Protein AF-0000000085114382 (afdb_homodimer)

Structure (mmCIF, N/CA/C/O backbone):
data_AF-0000000085114382-model_v1
#
loop_
_entity.id
_entity.type
_entity.pdbx_description
1 polymer 'Putative transcriptional regulator, MarR family'
#
loop_
_atom_site.group_PDB
_atom_site.id
_atom_site.type_symbol
_atom_site.label_atom_id
_atom_site.label_alt_id
_atom_site.label_comp_id
_atom_site.label_asym_id
_atom_site.label_entity_id
_atom_site.label_seq_id
_atom_site.pdbx_PDB_ins_code
_atom_site.Cartn_x
_atom_site.Cartn_y
_atom_site.Cartn_z
_atom_site.occupancy
_atom_site.B_iso_or_equiv
_atom_site.auth_seq_id
_atom_site.auth_comp_id
_atom_site.auth_asym_id
_atom_site.auth_atom_id
_atom_site.pdbx_PDB_model_num
ATOM 1 N N . MET A 1 1 ? -15 -6.445 -14.258 1 39.03 1 MET A N 1
ATOM 2 C CA . MET A 1 1 ? -14.398 -6.922 -13.016 1 39.03 1 MET A CA 1
ATOM 3 C C . MET A 1 1 ? -13.93 -8.367 -13.156 1 39.03 1 MET A C 1
ATOM 5 O O . MET A 1 1 ? -14.719 -9.25 -13.508 1 39.03 1 MET A O 1
ATOM 9 N N . LEU A 1 2 ? -12.758 -8.586 -13.695 1 50.84 2 LEU A N 1
ATOM 10 C CA . LEU A 1 2 ? -12.305 -9.953 -13.938 1 50.84 2 LEU A CA 1
ATOM 11 C C . LEU A 1 2 ? -12.688 -10.859 -12.773 1 50.84 2 LEU A C 1
ATOM 13 O O . LEU A 1 2 ? -12.82 -10.398 -11.633 1 50.84 2 LEU A O 1
ATOM 17 N N . ASP A 1 3 ? -13.281 -11.867 -13.078 1 66.81 3 ASP A N 1
ATOM 18 C CA . ASP A 1 3 ? -13.805 -12.922 -12.211 1 66.81 3 ASP A CA 1
ATOM 19 C C . ASP A 1 3 ? -12.742 -13.406 -11.234 1 66.81 3 ASP A C 1
ATOM 21 O O . ASP A 1 3 ? -12.383 -14.586 -11.234 1 66.81 3 ASP A O 1
ATOM 25 N N . TYR A 1 4 ? -12.172 -12.438 -10.664 1 76.88 4 TYR A N 1
ATOM 26 C CA . TYR A 1 4 ? -11.188 -12.828 -9.672 1 76.88 4 TYR A CA 1
ATOM 27 C C . TYR A 1 4 ? -11.852 -13.258 -8.375 1 76.88 4 TYR A C 1
ATOM 29 O O . TYR A 1 4 ? -12.977 -12.844 -8.078 1 76.88 4 TYR A O 1
ATOM 37 N N . SER A 1 5 ? -11.18 -14.242 -7.684 1 88.5 5 SER A N 1
ATOM 38 C CA . SER A 1 5 ? -11.625 -14.57 -6.332 1 88.5 5 SER A CA 1
ATOM 39 C C . SER A 1 5 ? -11.672 -13.328 -5.449 1 88.5 5 SER A C 1
ATOM 41 O O . SER A 1 5 ? -11.109 -12.289 -5.797 1 88.5 5 SER A O 1
ATOM 43 N N . LEU A 1 6 ? -12.406 -13.383 -4.414 1 87 6 LEU A N 1
ATOM 44 C CA . LEU A 1 6 ? -12.594 -12.242 -3.525 1 87 6 LEU A CA 1
ATOM 45 C C . LEU A 1 6 ? -11.25 -11.734 -3.004 1 87 6 LEU A C 1
ATOM 47 O O . LEU A 1 6 ? -11.039 -10.523 -2.893 1 87 6 LEU A O 1
ATOM 51 N N . ASN A 1 7 ? -10.422 -12.641 -2.662 1 88.88 7 ASN A N 1
ATOM 52 C CA . ASN A 1 7 ? -9.117 -12.219 -2.178 1 88.88 7 ASN A CA 1
ATOM 53 C C . ASN A 1 7 ? -8.336 -11.477 -3.258 1 88.88 7 ASN A C 1
ATOM 55 O O . ASN A 1 7 ? -7.645 -10.492 -2.969 1 88.88 7 ASN A O 1
ATOM 59 N N . MET A 1 8 ? -8.453 -11.945 -4.422 1 90.5 8 MET A N 1
ATOM 60 C CA . MET A 1 8 ? -7.754 -11.273 -5.516 1 90.5 8 MET A CA 1
ATOM 61 C C . MET A 1 8 ? -8.367 -9.906 -5.785 1 90.5 8 MET A C 1
ATOM 63 O O . MET A 1 8 ? -7.656 -8.969 -6.16 1 90.5 8 MET A O 1
ATOM 67 N N . SER A 1 9 ? -9.672 -9.797 -5.625 1 90.81 9 SER A N 1
ATOM 68 C CA . SER A 1 9 ? -10.336 -8.508 -5.797 1 90.81 9 SER A CA 1
ATOM 69 C C . SER A 1 9 ? -9.859 -7.496 -4.754 1 90.81 9 SER A C 1
ATOM 71 O O . SER A 1 9 ? -9.656 -6.324 -5.07 1 90.81 9 SER A O 1
ATOM 73 N N . ILE A 1 10 ? -9.672 -7.918 -3.561 1 90.44 10 ILE A N 1
ATOM 74 C CA . ILE A 1 10 ? -9.172 -7.047 -2.5 1 90.44 10 ILE A CA 1
ATOM 75 C C . ILE A 1 10 ? -7.75 -6.594 -2.828 1 90.44 10 ILE A C 1
ATOM 77 O O . ILE A 1 10 ? -7.402 -5.43 -2.621 1 90.44 10 ILE A O 1
ATOM 81 N N . ASP A 1 11 ? -6.945 -7.531 -3.357 1 92.12 11 ASP A N 1
ATOM 82 C CA . ASP A 1 11 ? -5.57 -7.207 -3.719 1 92.12 11 ASP A CA 1
ATOM 83 C C . ASP A 1 11 ? -5.523 -6.145 -4.816 1 92.12 11 ASP A C 1
ATOM 85 O O . ASP A 1 11 ? -4.727 -5.207 -4.746 1 92.12 11 ASP A O 1
ATOM 89 N N . LEU A 1 12 ? -6.418 -6.293 -5.754 1 91.12 12 LEU A N 1
ATOM 90 C CA . LEU A 1 12 ? -6.449 -5.348 -6.863 1 91.12 12 LEU A CA 1
ATOM 91 C C . LEU A 1 12 ? -6.793 -3.945 -6.375 1 91.12 12 LEU A C 1
ATOM 93 O O . LEU A 1 12 ? -6.211 -2.963 -6.84 1 91.12 12 LEU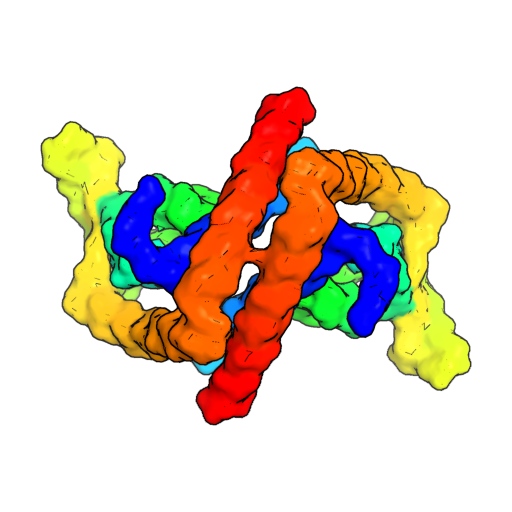 A O 1
ATOM 97 N N . THR A 1 13 ? -7.758 -3.818 -5.461 1 91.75 13 THR A N 1
ATOM 98 C CA . THR A 1 13 ? -8.125 -2.514 -4.926 1 91.75 13 THR A CA 1
ATOM 99 C C . THR A 1 13 ? -6.969 -1.911 -4.129 1 91.75 13 THR A C 1
ATOM 101 O O . THR A 1 13 ? -6.727 -0.705 -4.195 1 91.75 13 THR A O 1
ATOM 104 N N . TRP A 1 14 ? -6.297 -2.766 -3.43 1 90.38 14 TRP A N 1
ATOM 105 C CA . TRP A 1 14 ? -5.16 -2.344 -2.615 1 90.38 14 TRP A CA 1
ATOM 106 C C . TRP A 1 14 ? -4.012 -1.858 -3.492 1 90.38 14 TRP A C 1
ATOM 108 O O . TRP A 1 14 ? -3.443 -0.792 -3.248 1 90.38 14 TRP A O 1
ATOM 118 N N . PHE A 1 15 ? -3.699 -2.615 -4.492 1 91.25 15 PHE A N 1
ATOM 119 C CA . PHE A 1 15 ? -2.613 -2.26 -5.398 1 91.25 15 PHE A CA 1
ATOM 120 C C . PHE A 1 15 ? -2.92 -0.957 -6.129 1 91.25 15 PHE A C 1
ATOM 122 O O . PHE A 1 15 ? -2.045 -0.102 -6.277 1 91.25 15 PHE A O 1
ATOM 129 N N . LYS A 1 16 ? -4.109 -0.831 -6.516 1 91.25 16 LYS A N 1
ATOM 130 C CA . LYS A 1 16 ? -4.512 0.404 -7.184 1 91.25 16 LYS A CA 1
ATOM 131 C C . LYS A 1 16 ? -4.391 1.601 -6.242 1 91.25 16 LYS A C 1
ATOM 133 O O . LYS A 1 16 ? -3.951 2.676 -6.652 1 91.25 16 LYS A O 1
ATOM 138 N N . CYS A 1 17 ? -4.848 1.468 -5.039 1 94 17 CYS A N 1
ATOM 139 C CA . CYS A 1 17 ? -4.746 2.537 -4.055 1 94 17 CYS A CA 1
ATOM 140 C C . CYS A 1 17 ? -3.295 2.973 -3.869 1 94 17 CYS A C 1
ATOM 142 O O . CYS A 1 17 ? -2.998 4.168 -3.854 1 94 17 CYS A O 1
ATOM 144 N N . ASN A 1 18 ? -2.445 1.971 -3.703 1 92.06 18 ASN A N 1
ATOM 145 C CA . ASN A 1 18 ? -1.023 2.264 -3.553 1 92.06 18 ASN A CA 1
ATOM 146 C C . ASN A 1 18 ? -0.486 3.059 -4.738 1 92.06 18 ASN A C 1
ATOM 148 O O . ASN A 1 18 ? 0.286 4 -4.562 1 92.06 18 ASN A O 1
ATOM 152 N N . MET A 1 19 ? -0.822 2.652 -5.895 1 91.25 19 MET A N 1
ATOM 153 C CA . MET A 1 19 ? -0.391 3.334 -7.109 1 91.25 19 MET A CA 1
ATOM 154 C C . MET A 1 19 ? -0.887 4.777 -7.129 1 91.25 19 MET A C 1
ATOM 156 O O . MET A 1 19 ? -0.148 5.688 -7.508 1 91.25 19 MET A O 1
ATOM 160 N N . LEU A 1 20 ? -2.111 5.023 -6.738 1 93.62 20 LEU A N 1
ATOM 161 C CA . LEU A 1 20 ? -2.699 6.359 -6.762 1 93.62 20 LEU A CA 1
ATOM 162 C C . LEU A 1 20 ? -2.002 7.277 -5.766 1 93.62 20 LEU A C 1
ATOM 164 O O . LEU A 1 20 ? -1.749 8.445 -6.066 1 93.62 20 LEU A O 1
ATOM 168 N N . TYR A 1 21 ? -1.67 6.746 -4.609 1 93.5 21 TYR A N 1
ATOM 169 C CA . TYR A 1 21 ? -0.975 7.555 -3.617 1 93.5 21 TYR A CA 1
ATOM 170 C C . TYR A 1 21 ? 0.448 7.867 -4.066 1 93.5 21 TYR A C 1
ATOM 172 O O . TYR A 1 21 ? 0.951 8.969 -3.838 1 93.5 21 TYR A O 1
ATOM 180 N N . SER A 1 22 ? 1.093 6.902 -4.648 1 92.38 22 SER A N 1
ATOM 181 C CA . SER A 1 22 ? 2.418 7.156 -5.203 1 92.38 22 SER A CA 1
ATOM 182 C C . SER A 1 22 ? 2.367 8.219 -6.293 1 92.38 22 SER A C 1
ATOM 184 O O . SER A 1 22 ? 3.25 9.078 -6.371 1 92.38 22 SER A O 1
ATOM 186 N N . ARG A 1 23 ? 1.399 8.148 -7.148 1 92 23 ARG A N 1
ATOM 187 C CA . ARG A 1 23 ? 1.218 9.148 -8.195 1 92 23 ARG A CA 1
ATOM 188 C C . ARG A 1 23 ? 0.962 10.531 -7.602 1 92 23 ARG A C 1
ATOM 190 O O . ARG A 1 23 ? 1.468 11.531 -8.109 1 92 23 ARG A O 1
ATOM 197 N N . TRP A 1 24 ? 0.136 10.539 -6.578 1 94 24 TRP A N 1
ATOM 198 C CA . TRP A 1 24 ? -0.137 11.797 -5.902 1 94 24 TRP A CA 1
ATOM 199 C C . TRP A 1 24 ? 1.147 12.414 -5.355 1 94 24 TRP A C 1
ATOM 201 O O . TRP A 1 24 ? 1.379 13.617 -5.504 1 94 24 TRP A O 1
ATOM 211 N N . ALA A 1 25 ? 1.962 11.586 -4.691 1 94.94 25 ALA A N 1
ATOM 212 C CA . ALA A 1 25 ? 3.238 12.047 -4.156 1 94.94 25 ALA A CA 1
ATOM 213 C C . ALA A 1 25 ? 4.117 12.633 -5.258 1 94.94 25 ALA A C 1
ATOM 215 O O . ALA A 1 25 ? 4.625 13.75 -5.125 1 94.94 25 ALA A O 1
ATOM 216 N N . ALA A 1 26 ? 4.227 11.969 -6.352 1 92.81 26 ALA A N 1
ATOM 217 C CA . ALA A 1 26 ? 5.055 12.391 -7.477 1 92.81 26 ALA A CA 1
ATOM 218 C C . ALA A 1 26 ? 4.547 13.711 -8.062 1 92.81 26 ALA A C 1
ATOM 220 O O . ALA A 1 26 ? 5.332 14.617 -8.336 1 92.81 26 ALA A O 1
ATOM 221 N N . LYS A 1 27 ? 3.328 13.797 -8.234 1 92.94 27 LYS A N 1
ATOM 222 C CA . LYS A 1 27 ? 2.711 15 -8.781 1 92.94 27 LYS A CA 1
ATOM 223 C C . LYS A 1 27 ? 2.977 16.219 -7.898 1 92.94 27 LYS A C 1
ATOM 225 O O . LYS A 1 27 ? 3.029 17.344 -8.383 1 92.94 27 LYS A O 1
ATOM 230 N N . ASN A 1 28 ? 3.148 15.945 -6.59 1 93.62 28 ASN A N 1
ATOM 231 C CA . ASN A 1 28 ? 3.367 17.031 -5.645 1 93.62 28 ASN A CA 1
ATOM 232 C C . ASN A 1 28 ? 4.844 17.172 -5.277 1 93.62 28 ASN A C 1
ATOM 234 O O . ASN A 1 28 ? 5.18 17.781 -4.262 1 93.62 28 ASN A O 1
ATOM 238 N N . GLY A 1 29 ? 5.734 16.516 -6.016 1 93.06 29 GLY A N 1
ATOM 239 C CA . GLY A 1 29 ? 7.168 16.734 -5.93 1 93.06 29 GLY A CA 1
ATOM 240 C C . GLY A 1 29 ? 7.809 16.047 -4.738 1 93.06 29 GLY A C 1
ATOM 241 O O . GLY A 1 29 ? 8.789 16.547 -4.188 1 93.06 29 GLY A O 1
ATOM 242 N N . MET A 1 30 ? 7.277 14.969 -4.262 1 94.44 30 MET A N 1
ATOM 243 C CA . MET A 1 30 ? 7.855 14.242 -3.137 1 94.44 30 MET A CA 1
ATOM 244 C C . MET A 1 30 ? 7.906 12.742 -3.426 1 94.44 30 MET A C 1
ATOM 246 O O . MET A 1 30 ? 7.172 12.242 -4.281 1 94.44 30 MET A O 1
ATOM 250 N N . GLY A 1 31 ? 8.797 12.094 -2.781 1 94 31 GLY A N 1
ATOM 251 C CA . GLY A 1 31 ? 8.781 10.641 -2.791 1 94 31 GLY A CA 1
ATOM 252 C C . GLY A 1 31 ? 7.711 10.047 -1.888 1 94 31 GLY A C 1
ATOM 253 O O . GLY A 1 31 ? 7.285 10.688 -0.923 1 94 31 GLY A O 1
ATOM 254 N N . TYR A 1 32 ? 7.363 8.883 -2.242 1 92.75 32 TYR A N 1
ATOM 255 C CA . TYR A 1 32 ? 6.34 8.195 -1.464 1 92.75 32 TYR A CA 1
ATOM 256 C C . TYR A 1 32 ? 6.734 8.117 0.006 1 92.75 32 TYR A C 1
ATOM 258 O O . TYR A 1 32 ? 5.93 8.438 0.887 1 92.75 32 TYR A O 1
ATOM 266 N N . PRO A 1 33 ? 8.055 7.805 0.365 1 94.56 33 PRO A N 1
ATOM 267 C CA . PRO A 1 33 ? 8.414 7.754 1.783 1 94.56 33 PRO A CA 1
ATOM 268 C C . PRO A 1 33 ? 8.273 9.102 2.479 1 94.56 33 PRO A C 1
ATOM 270 O O . PRO A 1 33 ? 7.855 9.164 3.637 1 94.56 33 PRO A O 1
ATOM 27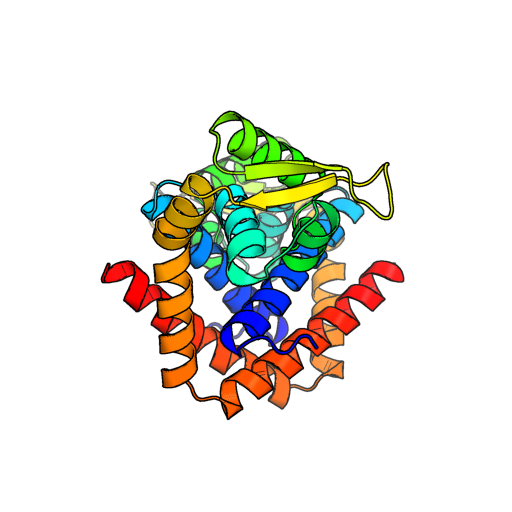3 N N . GLU A 1 34 ? 8.656 10.109 1.771 1 96.81 34 GLU A N 1
ATOM 274 C CA . GLU A 1 34 ? 8.508 11.445 2.344 1 96.81 34 GLU A CA 1
ATOM 275 C C . GLU A 1 34 ? 7.043 11.766 2.629 1 96.81 34 GLU A C 1
ATOM 277 O O . GLU A 1 34 ? 6.715 12.312 3.682 1 96.81 34 GLU A O 1
ATOM 282 N N . MET A 1 35 ? 6.176 11.445 1.693 1 96.75 35 MET A N 1
ATOM 283 C CA . MET A 1 35 ? 4.746 11.656 1.892 1 96.75 35 MET A CA 1
ATOM 284 C C . MET A 1 35 ? 4.258 10.922 3.137 1 96.75 35 MET A C 1
ATOM 286 O O . MET A 1 35 ? 3.521 11.492 3.947 1 96.75 35 MET A O 1
ATOM 290 N N . MET A 1 36 ? 4.652 9.719 3.279 1 96 36 MET A N 1
ATOM 291 C CA . MET A 1 36 ? 4.207 8.898 4.402 1 96 36 MET A CA 1
ATOM 292 C C . MET A 1 36 ? 4.66 9.5 5.73 1 96 36 MET A C 1
ATOM 294 O O . MET A 1 36 ? 3.879 9.57 6.68 1 96 36 MET A O 1
ATOM 298 N N . VAL A 1 37 ? 5.895 9.922 5.789 1 97.19 37 VAL A N 1
ATOM 299 C CA . VAL A 1 37 ? 6.438 10.492 7.016 1 97.19 37 VAL A CA 1
ATOM 300 C C . VAL A 1 37 ? 5.715 11.797 7.34 1 97.19 37 VAL A C 1
ATOM 302 O O . VAL A 1 37 ? 5.324 12.031 8.484 1 97.19 37 VAL A O 1
ATOM 305 N N . LEU A 1 38 ? 5.531 12.609 6.32 1 97.75 38 LEU A N 1
ATOM 306 C CA . LEU A 1 38 ? 4.824 13.867 6.531 1 97.75 38 LEU A CA 1
ATOM 307 C C . LEU A 1 38 ? 3.385 13.617 6.965 1 97.75 38 LEU A C 1
ATOM 309 O O . LEU A 1 38 ? 2.842 14.352 7.793 1 97.75 38 LEU A O 1
ATOM 313 N N . TYR A 1 39 ? 2.801 12.633 6.379 1 96.94 39 TYR A N 1
ATOM 314 C CA . TYR A 1 39 ? 1.455 12.242 6.785 1 96.94 39 TYR A CA 1
ATOM 315 C C . TYR A 1 39 ? 1.422 11.859 8.258 1 96.94 39 TYR A C 1
ATOM 317 O O . TYR A 1 39 ? 0.521 12.273 8.992 1 96.94 39 TYR A O 1
ATOM 325 N N . GLY A 1 40 ? 2.33 11.047 8.648 1 96.81 40 GLY A N 1
ATOM 326 C CA . GLY A 1 40 ? 2.436 10.633 10.047 1 96.81 4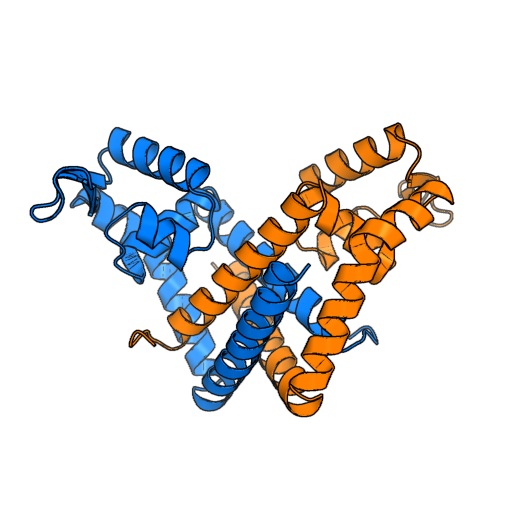0 GLY A CA 1
ATOM 327 C C . GLY A 1 40 ? 2.592 11.805 11 1 96.81 40 GLY A C 1
ATOM 328 O O . GLY A 1 40 ? 1.932 11.859 12.039 1 96.81 40 GLY A O 1
ATOM 329 N N . LEU A 1 41 ? 3.412 12.742 10.641 1 97.38 41 LEU A N 1
ATOM 330 C CA . LEU A 1 41 ? 3.713 13.875 11.508 1 97.38 41 LEU A CA 1
ATOM 331 C C . LEU A 1 41 ? 2.564 14.875 11.508 1 97.38 41 LEU A C 1
ATOM 333 O O . LEU A 1 41 ? 2.168 15.375 12.57 1 97.38 41 LEU A O 1
ATOM 337 N N . TYR A 1 42 ? 2.004 15.094 10.367 1 96.75 42 TYR A N 1
ATOM 338 C CA . TYR A 1 42 ? 1.039 16.172 10.18 1 96.75 42 TYR A CA 1
ATOM 339 C C . TYR A 1 42 ? -0.375 15.695 10.492 1 96.75 42 TYR A C 1
ATOM 341 O O . TYR A 1 42 ? -1.138 16.391 11.164 1 96.75 42 TYR A O 1
ATOM 349 N N . ALA A 1 43 ? -0.702 14.57 10.023 1 95 43 ALA A N 1
ATOM 350 C CA . ALA A 1 43 ? -2.074 14.086 10.141 1 95 43 AL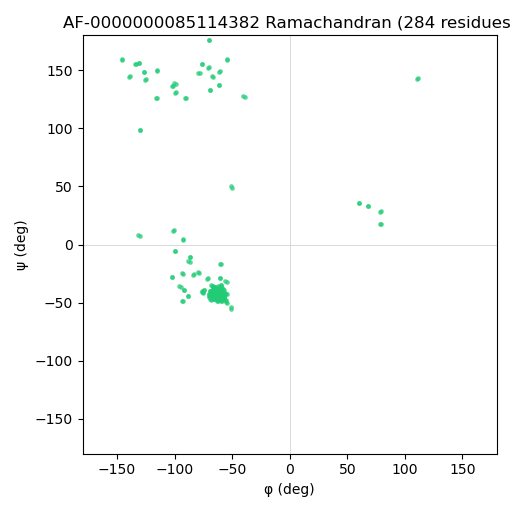A A CA 1
ATOM 351 C C . ALA A 1 43 ? -2.246 13.227 11.391 1 95 43 ALA A C 1
ATOM 353 O O . ALA A 1 43 ? -3.121 13.492 12.219 1 95 43 ALA A O 1
ATOM 354 N N . PHE A 1 44 ? -1.353 12.289 11.594 1 95.06 44 PHE A N 1
ATOM 355 C CA . PHE A 1 44 ? -1.474 11.367 12.719 1 95.06 44 PHE A CA 1
ATOM 356 C C . PHE A 1 44 ? -0.834 11.945 13.969 1 95.06 44 PHE A C 1
ATOM 358 O O . PHE A 1 44 ? -0.967 11.383 15.062 1 95.06 44 PHE A O 1
ATOM 365 N N . LYS A 1 45 ? -0.107 13.016 13.844 1 95.38 45 LYS A N 1
ATOM 366 C CA . LYS A 1 45 ? 0.541 13.719 14.945 1 95.38 45 LYS A CA 1
ATOM 367 C C . LYS A 1 45 ? 1.528 12.805 15.672 1 95.38 45 LYS A C 1
ATOM 369 O O . LYS A 1 45 ? 1.618 12.836 16.906 1 95.38 45 LYS A O 1
ATOM 374 N N . CYS A 1 46 ? 2.158 11.969 14.867 1 95.62 46 CYS A N 1
ATOM 375 C CA . CYS A 1 46 ? 3.248 11.164 15.414 1 95.62 46 CYS A CA 1
ATOM 376 C C . CYS A 1 46 ? 4.371 12.055 15.938 1 95.62 46 CYS A C 1
ATOM 378 O O . CYS A 1 46 ? 4.617 13.133 15.398 1 95.62 46 CYS A O 1
ATOM 380 N N . SER A 1 47 ? 5.07 11.531 17.016 1 95.19 47 SER A N 1
ATOM 381 C CA . SER A 1 47 ? 6.105 12.359 17.625 1 95.19 47 SER A CA 1
ATOM 382 C C . SER A 1 47 ? 7.41 11.586 17.781 1 95.19 47 SER A C 1
ATOM 384 O O . SER A 1 47 ? 8.32 12.031 18.484 1 95.19 47 SER A O 1
ATOM 386 N N . SER A 1 48 ? 7.496 10.383 17.234 1 95.12 48 SER A N 1
ATOM 387 C CA . SER A 1 48 ? 8.727 9.594 17.266 1 95.12 48 SER A CA 1
ATOM 388 C C . SER A 1 48 ? 8.891 8.773 15.992 1 95.12 48 SER A C 1
ATOM 390 O O . SER A 1 48 ? 7.914 8.523 15.273 1 95.12 48 SER A O 1
ATOM 392 N N . GLN A 1 49 ? 10.117 8.414 15.789 1 94.5 49 GLN A N 1
ATOM 393 C CA . GLN A 1 49 ? 10.383 7.551 14.641 1 94.5 49 GLN A CA 1
ATOM 394 C C . GLN A 1 49 ? 9.617 6.238 14.75 1 94.5 49 GLN A C 1
ATOM 396 O O . GLN A 1 49 ? 9.117 5.719 13.75 1 94.5 49 GLN A O 1
ATOM 401 N N . LYS A 1 50 ? 9.508 5.746 15.969 1 93.94 50 LYS A N 1
ATOM 402 C CA . LYS A 1 50 ? 8.781 4.504 16.219 1 93.94 50 LYS A CA 1
ATOM 403 C C . LYS A 1 50 ? 7.305 4.656 15.852 1 93.94 50 LYS A C 1
ATOM 405 O O . LYS A 1 50 ? 6.734 3.799 15.172 1 93.94 50 LYS A O 1
ATOM 410 N N . GLU A 1 51 ? 6.711 5.727 16.297 1 94.56 51 GLU A N 1
ATOM 411 C CA . GLU A 1 51 ? 5.305 5.984 16 1 94.56 51 GLU A CA 1
ATOM 412 C C . GLU A 1 51 ? 5.07 6.125 14.5 1 94.56 51 GLU A C 1
ATOM 414 O O . GLU A 1 51 ? 4.082 5.613 13.969 1 94.56 51 GLU A O 1
ATOM 419 N N . ILE A 1 52 ? 5.941 6.816 13.844 1 96.19 52 ILE A N 1
ATOM 420 C CA . ILE A 1 52 ? 5.824 7.004 12.406 1 96.19 52 ILE A CA 1
ATOM 421 C C . ILE A 1 52 ? 5.891 5.652 11.695 1 96.19 52 ILE A C 1
ATOM 423 O O . ILE A 1 52 ? 5.051 5.348 10.844 1 96.19 52 ILE A O 1
ATOM 427 N N . ALA A 1 53 ? 6.883 4.863 12.102 1 94.69 53 ALA A N 1
ATOM 428 C CA . ALA A 1 53 ? 7.047 3.543 11.5 1 94.69 53 ALA A CA 1
ATOM 429 C C . ALA A 1 53 ? 5.805 2.684 11.711 1 94.69 53 ALA A C 1
ATOM 431 O O . ALA A 1 53 ? 5.324 2.033 10.781 1 94.69 53 ALA A O 1
ATOM 432 N N . GLU A 1 54 ? 5.27 2.699 12.922 1 91.75 54 GLU A N 1
ATOM 433 C CA . GLU A 1 54 ? 4.133 1.865 13.289 1 91.75 54 GLU A CA 1
ATOM 434 C C . GLU A 1 54 ? 2.854 2.332 12.602 1 91.75 54 GLU A C 1
ATOM 436 O O . GLU A 1 54 ? 2.086 1.517 12.086 1 91.75 54 GLU A O 1
ATOM 441 N N . HIS A 1 55 ? 2.631 3.635 12.547 1 93 55 HIS A N 1
ATOM 442 C CA . HIS A 1 55 ? 1.405 4.172 11.969 1 93 55 HIS A CA 1
ATOM 443 C C . HIS A 1 55 ? 1.434 4.078 10.445 1 93 55 HIS A C 1
ATOM 445 O O . HIS A 1 55 ? 0.419 3.764 9.82 1 93 55 HIS A O 1
ATOM 451 N N . CYS A 1 56 ? 2.568 4.324 9.82 1 93.44 56 CYS A N 1
ATOM 452 C CA . CYS A 1 56 ? 2.637 4.465 8.367 1 93.44 56 CYS A CA 1
ATOM 453 C C . CYS A 1 56 ? 3.129 3.178 7.719 1 93.44 56 CYS A C 1
ATOM 455 O O . CYS A 1 56 ? 3.121 3.055 6.492 1 93.44 56 CYS A O 1
ATOM 457 N N . GLY A 1 57 ? 3.502 2.248 8.5 1 89.69 57 GLY A N 1
ATOM 458 C CA . GLY A 1 57 ? 3.877 0.94 7.988 1 89.69 57 GLY A CA 1
ATOM 459 C C . GLY A 1 57 ? 5.156 0.964 7.172 1 89.69 57 GLY A C 1
ATOM 460 O O . GLY A 1 57 ? 5.254 0.299 6.141 1 89.69 57 GLY A O 1
ATOM 461 N N . ILE A 1 58 ? 6.047 1.781 7.504 1 90.94 58 ILE A N 1
ATOM 462 C CA . ILE A 1 58 ? 7.32 1.855 6.793 1 90.94 58 ILE A CA 1
ATOM 463 C C . ILE A 1 58 ? 8.453 1.448 7.727 1 90.94 58 ILE A C 1
ATOM 465 O O . ILE A 1 58 ? 8.336 1.568 8.945 1 90.94 58 ILE A O 1
ATOM 469 N N . VAL A 1 59 ? 9.484 0.887 7.164 1 89.25 59 VAL A N 1
ATOM 470 C CA . VAL A 1 59 ? 10.586 0.33 7.941 1 89.25 59 VAL A CA 1
ATOM 471 C C . VAL A 1 59 ? 11.398 1.46 8.57 1 89.25 59 VAL A C 1
ATOM 473 O O . VAL A 1 59 ? 11.484 2.559 8.016 1 89.25 59 VAL A O 1
ATOM 476 N N . LYS A 1 60 ? 11.992 1.162 9.664 1 92.12 60 LYS A N 1
ATOM 477 C CA . LYS A 1 60 ? 12.711 2.125 10.5 1 92.12 60 LYS A CA 1
ATOM 478 C C . LYS A 1 60 ? 13.812 2.828 9.703 1 92.12 60 LYS A C 1
ATOM 480 O O . LYS A 1 60 ? 14.055 4.023 9.898 1 92.12 60 LYS A O 1
ATOM 485 N N . GLN A 1 61 ? 14.477 2.08 8.859 1 92.12 61 GLN A N 1
ATOM 486 C CA . GLN A 1 61 ? 15.586 2.652 8.102 1 92.12 61 GLN A CA 1
ATOM 487 C C . GLN A 1 61 ? 15.102 3.77 7.184 1 92.12 61 GLN A C 1
ATOM 489 O O . GLN A 1 61 ? 15.773 4.789 7.023 1 92.12 61 GLN A O 1
ATOM 494 N N . THR A 1 62 ? 13.977 3.535 6.609 1 93.19 62 THR A N 1
ATOM 495 C CA . THR A 1 62 ? 13.391 4.535 5.723 1 93.19 62 THR A CA 1
ATOM 496 C C . THR A 1 62 ? 12.945 5.762 6.516 1 93.19 62 THR A C 1
ATOM 498 O O . THR A 1 62 ? 13.18 6.898 6.098 1 93.19 62 THR A O 1
ATOM 501 N N . VAL A 1 63 ? 12.297 5.496 7.66 1 96.44 63 VAL A N 1
ATOM 502 C CA . VAL A 1 63 ? 11.867 6.594 8.523 1 96.44 63 VAL A CA 1
ATOM 503 C C . VAL A 1 63 ? 13.07 7.445 8.922 1 96.44 63 VAL A C 1
ATOM 505 O O . VAL A 1 63 ? 13.031 8.672 8.82 1 96.44 63 VAL A O 1
ATOM 508 N N . ASN A 1 64 ? 14.117 6.789 9.312 1 96.06 64 ASN A N 1
ATOM 509 C CA . ASN A 1 64 ? 15.32 7.477 9.758 1 96.06 64 ASN A CA 1
ATOM 510 C C . ASN A 1 64 ? 15.891 8.375 8.664 1 96.06 64 ASN A C 1
ATOM 512 O O . ASN A 1 64 ? 16.234 9.531 8.914 1 96.06 64 ASN A O 1
ATOM 516 N N . THR A 1 65 ? 15.969 7.809 7.492 1 97.44 65 THR A N 1
ATOM 517 C CA . THR A 1 65 ? 16.531 8.547 6.363 1 97.44 65 THR A CA 1
ATOM 518 C C . THR A 1 65 ? 15.688 9.773 6.047 1 97.44 65 THR A C 1
ATOM 520 O O . THR A 1 65 ? 16.219 10.867 5.859 1 97.44 65 THR A O 1
ATOM 523 N N . VAL A 1 66 ? 14.43 9.625 5.984 1 97.69 66 VAL A N 1
ATOM 524 C CA . VAL A 1 66 ? 13.531 10.711 5.613 1 97.69 66 VAL A CA 1
ATOM 525 C C . VAL A 1 66 ? 13.508 11.766 6.719 1 97.69 66 VAL A C 1
ATOM 527 O O . VAL A 1 66 ? 13.555 12.969 6.438 1 97.69 66 VAL A O 1
ATOM 530 N N . VAL A 1 67 ? 13.445 11.344 7.949 1 97.44 67 VAL A N 1
ATOM 531 C CA . VAL A 1 67 ? 13.414 12.258 9.094 1 97.44 67 VAL A CA 1
ATOM 532 C C . VAL A 1 67 ? 14.695 13.086 9.125 1 97.44 67 VAL A C 1
ATOM 534 O O . VAL A 1 67 ? 14.641 14.305 9.328 1 97.44 67 VAL A O 1
ATOM 537 N N . HIS A 1 68 ? 15.789 12.43 8.898 1 97.38 68 HIS A N 1
ATOM 538 C CA . HIS A 1 68 ? 17.062 13.156 8.906 1 97.38 68 HIS A CA 1
ATOM 539 C C . HIS A 1 68 ? 17.125 14.148 7.754 1 97.38 68 HIS A C 1
ATOM 541 O O . HIS A 1 68 ? 17.672 15.242 7.906 1 97.38 68 HIS A O 1
ATOM 547 N N . ASP A 1 69 ? 16.656 13.742 6.641 1 97.62 69 ASP A N 1
ATOM 548 C CA . ASP A 1 69 ? 16.625 14.648 5.496 1 97.62 69 ASP A CA 1
ATOM 549 C C . ASP A 1 69 ? 15.758 15.875 5.781 1 97.62 69 ASP A C 1
ATOM 551 O O . ASP A 1 69 ? 16.141 17 5.473 1 97.62 69 ASP A O 1
ATOM 555 N N . LEU A 1 70 ? 14.594 15.672 6.367 1 98 70 LEU A N 1
ATOM 556 C CA . LEU A 1 70 ? 13.695 16.766 6.711 1 98 70 LEU A CA 1
ATOM 557 C C . LEU A 1 70 ? 14.32 17.672 7.766 1 98 70 LEU A C 1
ATOM 559 O O . LEU A 1 70 ? 14.117 18.891 7.738 1 98 70 LEU A O 1
ATOM 563 N N . GLU A 1 71 ? 15.008 17.062 8.688 1 97.88 71 GLU A N 1
ATOM 564 C CA . GLU A 1 71 ? 15.711 17.844 9.703 1 97.88 71 GLU A CA 1
ATOM 565 C C . GLU A 1 71 ? 16.781 18.719 9.07 1 97.88 71 GLU A C 1
ATOM 567 O O . GLU A 1 71 ? 16.891 19.906 9.406 1 97.88 71 GLU A O 1
ATOM 572 N N . LYS A 1 72 ? 17.562 18.125 8.203 1 97.62 72 LYS A N 1
ATOM 573 C CA . LYS A 1 72 ? 18.625 18.859 7.5 1 97.62 72 LYS A CA 1
ATOM 574 C C . LYS A 1 72 ? 18.062 20.062 6.762 1 97.62 72 LYS A C 1
ATOM 576 O O . LYS A 1 72 ? 18.734 21.094 6.656 1 97.62 72 LYS A O 1
ATOM 581 N N . HIS A 1 73 ? 16.859 19.984 6.305 1 97.38 73 HIS A N 1
ATOM 582 C CA . HIS A 1 73 ? 16.234 21.062 5.535 1 97.38 73 HIS A CA 1
ATOM 583 C C . HIS A 1 73 ? 15.453 22 6.441 1 97.38 73 HIS A C 1
ATOM 585 O O . HIS A 1 73 ? 14.742 22.891 5.961 1 97.38 73 HIS A O 1
ATOM 591 N N . GLY A 1 74 ? 15.539 21.766 7.734 1 98 74 GLY A N 1
ATOM 592 C CA . GLY A 1 74 ? 14.953 22.656 8.711 1 98 74 GLY A CA 1
ATOM 593 C C . GLY A 1 74 ? 13.453 22.484 8.859 1 98 74 GLY A C 1
ATOM 594 O O . GLY A 1 74 ? 12.766 23.375 9.367 1 98 74 GLY A O 1
ATOM 595 N N . LEU A 1 75 ? 12.883 21.359 8.406 1 98.31 75 LEU A N 1
ATOM 596 C CA . LEU A 1 75 ? 11.438 21.125 8.406 1 98.31 75 LEU A CA 1
ATOM 597 C C . LEU A 1 75 ? 11 20.406 9.672 1 98.31 75 LEU A C 1
ATOM 599 O O . LEU A 1 75 ? 9.82 20.453 10.039 1 98.31 75 LEU A O 1
ATOM 603 N N . ILE A 1 76 ? 11.914 19.656 10.305 1 98.06 76 ILE A N 1
ATOM 604 C CA . ILE A 1 76 ? 11.609 19 11.57 1 98.06 76 ILE A CA 1
ATOM 605 C C . ILE A 1 76 ? 12.719 19.297 12.586 1 98.06 76 ILE A C 1
ATOM 607 O O . ILE A 1 76 ? 13.82 19.703 12.203 1 98.06 76 ILE A O 1
ATOM 611 N N . GLU A 1 77 ? 12.398 19.219 13.828 1 97.06 77 GLU A N 1
ATOM 612 C CA . GLU A 1 77 ? 13.344 19.281 14.938 1 97.06 77 GLU A CA 1
ATOM 613 C C . GLU A 1 77 ? 13.211 18.062 15.844 1 97.06 77 GLU A C 1
ATOM 615 O O . GLU A 1 77 ? 12.102 17.562 16.062 1 97.06 77 GLU A O 1
ATOM 620 N N . MET A 1 78 ? 14.336 17.625 16.297 1 93.44 78 MET A N 1
ATOM 621 C CA . MET A 1 78 ? 14.359 16.516 17.234 1 93.44 78 MET A CA 1
ATOM 622 C C . MET A 1 78 ? 14.914 16.938 18.578 1 93.44 78 MET A C 1
ATOM 624 O O . MET A 1 78 ? 15.977 17.562 18.656 1 93.44 78 MET A O 1
ATOM 628 N N . THR A 1 79 ? 14.141 16.656 19.562 1 92 79 THR A N 1
ATOM 629 C CA . THR A 1 79 ? 14.555 17.016 20.922 1 92 79 THR A CA 1
ATOM 630 C C . THR A 1 79 ? 14.5 15.797 21.844 1 92 79 THR A C 1
ATOM 632 O O . THR A 1 79 ? 13.711 14.875 21.609 1 92 79 THR A O 1
ATOM 635 N N . PRO A 1 80 ? 15.398 15.75 22.844 1 88.88 80 PRO A N 1
ATOM 636 C CA . PRO A 1 80 ? 15.344 14.625 23.781 1 88.88 80 PRO A CA 1
ATOM 637 C C . PRO A 1 80 ? 14.023 14.562 24.547 1 88.88 80 PRO A C 1
ATOM 639 O O . PRO A 1 80 ? 13.461 15.602 24.891 1 88.88 80 PRO A O 1
ATOM 642 N N . SER A 1 81 ? 13.539 13.32 24.641 1 84.31 81 SER A N 1
ATOM 643 C CA . SER A 1 81 ? 12.32 13.133 25.422 1 84.31 81 SER A CA 1
ATOM 644 C C . SER A 1 81 ? 12.562 13.398 26.906 1 84.31 81 SER A C 1
ATOM 646 O O . SER A 1 81 ? 13.648 13.133 27.422 1 84.31 81 SER A O 1
ATOM 648 N N . LYS A 1 82 ? 11.586 13.93 27.5 1 81.06 82 LYS A N 1
ATOM 649 C CA . LYS A 1 82 ? 11.672 14.211 28.938 1 81.06 82 LYS A CA 1
ATOM 650 C C . LYS A 1 82 ? 11.617 12.922 29.75 1 81.06 82 LYS A C 1
ATOM 652 O O . LYS A 1 82 ? 12.172 12.859 30.844 1 81.06 82 LYS A O 1
ATOM 657 N N . THR A 1 83 ? 10.953 11.969 29.219 1 81 83 THR A N 1
ATOM 658 C CA . THR A 1 83 ? 10.695 10.734 29.953 1 81 83 THR A CA 1
ATOM 659 C C . THR A 1 83 ? 11.742 9.68 29.625 1 81 83 THR A C 1
ATOM 661 O O . THR A 1 83 ? 12.016 8.789 30.438 1 81 83 THR A O 1
ATOM 664 N N . ASP A 1 84 ? 12.125 9.68 28.453 1 73.44 84 ASP A N 1
ATOM 665 C CA . ASP A 1 84 ? 13.148 8.75 28 1 73.44 84 ASP A CA 1
ATOM 666 C C . ASP A 1 84 ? 14.25 9.469 27.234 1 73.44 84 ASP A C 1
ATOM 668 O O . ASP A 1 84 ? 14.125 9.703 26.031 1 73.44 84 ASP A O 1
ATOM 672 N N . LYS A 1 85 ? 15.336 9.742 27.953 1 74.38 85 LYS A N 1
ATOM 673 C CA . LYS A 1 85 ? 16.406 10.547 27.375 1 74.38 85 LYS A CA 1
ATOM 674 C C . LYS A 1 85 ? 16.984 9.891 26.125 1 74.38 85 LYS A C 1
ATOM 676 O O . LYS A 1 85 ? 17.641 10.547 25.312 1 74.38 85 LYS A O 1
ATOM 681 N N . ARG A 1 86 ? 16.688 8.633 26.016 1 75.38 86 ARG A N 1
ATOM 682 C CA . ARG A 1 86 ? 17.219 7.914 24.859 1 75.38 86 ARG A CA 1
ATOM 683 C C . ARG A 1 86 ? 16.297 8.047 23.656 1 75.38 86 ARG A C 1
ATOM 685 O O . ARG A 1 86 ? 16.719 7.793 22.516 1 75.38 86 ARG A O 1
ATOM 692 N N . SER A 1 87 ? 15.125 8.492 24 1 80.44 87 SER A N 1
ATOM 693 C CA . SER A 1 87 ? 14.172 8.68 22.906 1 80.44 87 SER A CA 1
ATOM 694 C C . SER A 1 87 ? 14.102 10.141 22.469 1 80.44 87 SER A C 1
ATOM 696 O O . SER A 1 87 ? 14.352 11.039 23.281 1 80.44 87 SER A O 1
ATOM 698 N N . ARG A 1 88 ? 14.055 10.336 21.172 1 89.38 88 ARG A N 1
ATOM 699 C CA . ARG A 1 88 ? 13.93 11.688 20.656 1 89.38 88 ARG A CA 1
ATOM 700 C C . ARG A 1 88 ? 12.5 11.992 20.234 1 89.38 88 ARG A C 1
ATOM 702 O O . ARG A 1 88 ? 11.812 11.125 19.688 1 89.38 88 ARG A O 1
ATOM 709 N N . ILE A 1 89 ? 12.094 13.203 20.625 1 94.38 89 ILE A N 1
ATOM 710 C CA . ILE A 1 89 ? 10.789 13.688 20.203 1 94.38 89 ILE A CA 1
ATOM 711 C C . ILE A 1 89 ? 10.93 14.453 18.891 1 94.38 89 ILE A C 1
ATOM 713 O O . ILE A 1 89 ? 11.773 15.344 18.766 1 94.38 89 ILE A O 1
ATOM 717 N N . ILE A 1 90 ? 10.125 14.039 17.891 1 97.12 90 ILE A N 1
ATOM 718 C CA . ILE A 1 90 ? 10.133 14.68 16.578 1 97.12 90 ILE A CA 1
ATOM 719 C C . ILE A 1 90 ? 8.969 15.656 16.484 1 97.12 90 ILE A C 1
ATOM 721 O O . ILE A 1 90 ? 7.828 15.312 16.812 1 97.12 90 ILE A O 1
ATOM 725 N N . SER A 1 91 ? 9.312 16.859 16.047 1 97 91 SER A N 1
ATOM 726 C CA . SER A 1 91 ? 8.266 17.844 15.82 1 97 91 SER A CA 1
ATOM 727 C C . SER A 1 91 ? 8.508 18.641 14.539 1 97 91 SER A C 1
ATOM 729 O O . SER A 1 91 ? 9.664 18.875 14.164 1 97 91 SER A O 1
ATOM 731 N N . LEU A 1 92 ? 7.391 18.984 13.875 1 98.12 92 LEU A N 1
ATOM 732 C CA . LEU A 1 92 ? 7.5 19.906 12.75 1 98.12 92 LEU A CA 1
ATOM 733 C C . LEU A 1 92 ? 7.855 21.312 13.227 1 98.12 92 LEU A C 1
ATOM 735 O O . LEU A 1 92 ? 7.266 21.812 14.18 1 98.12 92 LEU A O 1
ATOM 739 N N . THR A 1 93 ? 8.852 21.938 12.562 1 98.25 93 THR A N 1
ATOM 740 C CA . THR A 1 93 ? 9.078 23.359 12.758 1 98.25 93 THR A CA 1
ATOM 741 C C . THR A 1 93 ? 7.945 24.172 12.133 1 98.25 93 THR A C 1
ATOM 743 O O . THR A 1 93 ? 7.035 23.625 11.523 1 98.25 93 THR A O 1
ATOM 746 N N . ASP A 1 94 ? 8.023 25.531 12.336 1 98.25 94 ASP A N 1
ATOM 747 C CA . ASP A 1 94 ? 7.043 26.375 11.656 1 98.25 94 ASP A CA 1
ATOM 748 C C . ASP A 1 94 ? 7.102 26.188 10.148 1 98.25 94 ASP A C 1
ATOM 750 O O . ASP A 1 94 ? 6.062 26.094 9.484 1 98.25 94 ASP A O 1
ATOM 754 N N . ALA A 1 95 ? 8.336 26.125 9.656 1 98.25 95 ALA A N 1
ATOM 755 C CA . ALA A 1 95 ? 8.523 25.875 8.227 1 98.25 95 ALA A CA 1
ATOM 756 C C . ALA A 1 95 ? 8.031 24.484 7.844 1 98.25 95 ALA A C 1
ATOM 758 O O . ALA A 1 95 ? 7.461 24.297 6.766 1 98.25 95 ALA A O 1
ATOM 759 N N . GLY A 1 96 ? 8.234 23.5 8.75 1 98.25 96 GLY A N 1
ATOM 760 C CA . GLY A 1 96 ? 7.773 22.141 8.531 1 98.25 96 GLY A CA 1
ATOM 761 C C . GLY A 1 96 ? 6.262 22.016 8.523 1 98.25 96 GLY A C 1
ATOM 762 O O . GLY A 1 96 ? 5.699 21.281 7.703 1 98.25 96 GLY A O 1
ATOM 763 N N . GLN A 1 97 ? 5.645 22.75 9.422 1 98.12 97 GLN A N 1
ATOM 764 C CA . GLN A 1 97 ? 4.188 22.781 9.469 1 98.12 97 GLN A CA 1
ATOM 765 C C . GLN A 1 97 ? 3.607 23.375 8.188 1 98.12 97 GLN A C 1
ATOM 767 O O . GLN A 1 97 ? 2.633 22.859 7.641 1 98.12 97 GLN A O 1
ATOM 772 N N . ALA A 1 98 ? 4.203 24.469 7.758 1 98.19 98 ALA A N 1
ATOM 773 C CA . ALA A 1 98 ? 3.762 25.109 6.523 1 98.19 98 ALA A CA 1
ATOM 774 C C . ALA A 1 98 ? 3.953 24.188 5.328 1 98.19 98 ALA A C 1
ATOM 776 O O . ALA A 1 98 ? 3.076 24.078 4.465 1 98.19 98 ALA A O 1
ATOM 777 N N . TYR A 1 99 ? 5.086 23.531 5.324 1 97.81 99 TYR A N 1
ATOM 778 C CA . TYR A 1 99 ? 5.402 22.609 4.246 1 97.81 99 TYR A CA 1
ATOM 779 C C . TYR A 1 99 ? 4.43 21.438 4.238 1 97.81 99 TYR A C 1
ATOM 781 O O . TYR A 1 99 ? 3.898 21.062 3.188 1 97.81 99 TYR A O 1
ATOM 789 N N . ALA A 1 100 ? 4.176 20.844 5.371 1 97.56 100 ALA A N 1
ATOM 790 C CA . ALA A 1 100 ? 3.266 19.703 5.496 1 97.56 100 ALA A CA 1
ATOM 791 C C . ALA A 1 100 ? 1.841 20.109 5.117 1 97.56 100 ALA A C 1
ATOM 793 O O . ALA A 1 100 ? 1.128 19.328 4.473 1 97.56 100 ALA A O 1
ATOM 794 N N . MET A 1 101 ? 1.438 21.234 5.562 1 97.25 101 MET A N 1
ATOM 795 C CA . MET A 1 101 ? 0.108 21.734 5.215 1 97.25 101 MET A CA 1
ATOM 796 C C . MET A 1 101 ? -0.038 21.891 3.705 1 97.25 101 MET A C 1
ATOM 798 O O . MET A 1 101 ? -1.075 21.547 3.139 1 97.25 101 MET A O 1
ATOM 802 N N . GLU A 1 102 ? 0.974 22.391 3.084 1 96.88 102 GLU A N 1
ATOM 803 C CA . GLU A 1 102 ? 0.969 22.594 1.639 1 96.88 102 GLU A CA 1
ATOM 804 C C . GLU A 1 102 ? 0.927 21.266 0.896 1 96.88 102 GLU A C 1
ATOM 806 O O . GLU A 1 102 ? 0.231 21.125 -0.113 1 96.88 102 GLU A O 1
ATOM 811 N N . LYS A 1 103 ? 1.648 20.266 1.368 1 96.12 103 LYS A N 1
ATOM 812 C CA . LYS A 1 103 ? 1.847 19.031 0.63 1 96.12 103 LYS A CA 1
ATOM 813 C C . LYS A 1 103 ? 0.784 18 0.998 1 96.12 103 LYS A C 1
ATOM 815 O O . LYS A 1 103 ? 0.271 17.297 0.128 1 96.12 103 LYS A O 1
ATOM 820 N N . ILE A 1 104 ? 0.431 17.938 2.301 1 96.62 104 ILE A N 1
ATOM 821 C CA . ILE A 1 104 ? -0.426 16.859 2.797 1 96.62 104 ILE A CA 1
ATOM 822 C C . ILE A 1 104 ? -1.849 17.391 2.984 1 96.62 104 ILE A C 1
ATOM 824 O O . ILE A 1 104 ? -2.812 16.625 2.904 1 96.62 104 ILE A O 1
ATOM 828 N N . GLY A 1 105 ? -2.012 18.688 3.248 1 95.44 105 GLY A N 1
ATOM 829 C CA . GLY A 1 105 ? -3.322 19.281 3.449 1 95.44 105 GLY A CA 1
ATOM 830 C C . GLY A 1 105 ? -4.309 18.953 2.348 1 95.44 105 GLY A C 1
ATOM 831 O O . GLY A 1 105 ? -5.391 18.422 2.615 1 95.44 105 GLY A O 1
ATOM 832 N N . PRO A 1 106 ? -3.957 19.219 1.095 1 95.44 106 PRO A N 1
ATOM 833 C CA . PRO A 1 106 ? -4.855 18.922 -0.019 1 95.44 106 PRO A CA 1
ATOM 834 C C . PRO A 1 106 ? -5.199 17.422 -0.107 1 95.44 106 PRO A C 1
ATOM 836 O O . PRO A 1 106 ? -6.312 17.078 -0.507 1 95.44 106 PRO A O 1
ATOM 839 N N . LEU A 1 107 ? -4.281 16.562 0.225 1 95.25 107 LEU A N 1
ATOM 840 C CA . LEU A 1 107 ? -4.535 15.125 0.239 1 95.25 107 LEU A CA 1
ATOM 841 C C . LEU A 1 107 ? -5.602 14.773 1.27 1 95.25 107 LEU A C 1
ATOM 843 O O . LEU A 1 107 ? -6.547 14.047 0.964 1 95.25 107 LEU A O 1
ATOM 847 N N . LEU A 1 108 ? -5.449 15.289 2.471 1 95.19 108 LEU A N 1
ATOM 848 C CA . LEU A 1 108 ? -6.406 15.055 3.545 1 95.19 108 LEU A CA 1
ATOM 849 C C . LEU A 1 108 ? -7.793 15.57 3.162 1 95.19 108 LEU A C 1
ATOM 851 O O . LEU A 1 108 ? -8.797 14.898 3.408 1 95.19 108 LEU A O 1
ATOM 855 N N . ASP A 1 109 ? -7.812 16.75 2.594 1 95.06 109 ASP A N 1
ATOM 856 C CA . ASP A 1 109 ? -9.086 17.328 2.176 1 95.06 109 ASP A CA 1
ATOM 857 C C . ASP A 1 109 ? -9.758 16.469 1.115 1 95.06 109 ASP A C 1
ATOM 859 O O . ASP A 1 109 ? -10.977 16.266 1.151 1 95.06 109 ASP A O 1
ATOM 863 N N . THR A 1 110 ? -8.969 16 0.163 1 95.31 110 THR A N 1
ATOM 864 C CA . THR A 1 110 ? -9.484 15.133 -0.885 1 95.31 110 THR A CA 1
ATOM 865 C C . THR A 1 110 ? -10.047 13.844 -0.288 1 95.31 110 THR A C 1
ATOM 867 O O . THR A 1 110 ? -11.148 13.414 -0.646 1 95.31 110 THR A O 1
ATOM 870 N N . GLU A 1 111 ? -9.305 13.219 0.597 1 95.62 111 GLU A N 1
ATOM 871 C CA . GLU A 1 111 ? -9.75 11.992 1.261 1 95.62 111 GLU A CA 1
ATOM 872 C C . GLU A 1 111 ? -11.055 12.219 2.02 1 95.62 111 GLU A C 1
ATOM 874 O O . GLU A 1 111 ? -11.969 11.398 1.953 1 95.62 111 GLU A O 1
ATOM 879 N N . LYS A 1 112 ? -11.117 13.328 2.764 1 95.19 112 LYS A N 1
ATOM 880 C CA . LYS A 1 112 ? -12.312 13.664 3.531 1 95.19 112 LYS A CA 1
ATOM 881 C C . LYS A 1 112 ? -13.523 13.812 2.619 1 95.19 112 LYS A C 1
ATOM 883 O O . LYS A 1 112 ? -14.609 13.328 2.938 1 95.19 112 LYS A O 1
ATOM 888 N N . GLN A 1 113 ? -13.32 14.508 1.497 1 95.56 113 GLN A N 1
ATOM 889 C CA . GLN A 1 113 ? -14.398 14.703 0.535 1 95.56 113 GLN A CA 1
ATOM 890 C C . GLN A 1 113 ? -14.867 13.375 -0.044 1 95.56 113 GLN A C 1
ATOM 892 O O . GLN A 1 113 ? -16.078 13.148 -0.186 1 95.56 113 GLN A O 1
ATOM 897 N N . ILE A 1 114 ? -13.953 12.523 -0.392 1 96.44 114 ILE A N 1
ATOM 898 C CA . ILE A 1 114 ? -14.281 11.219 -0.953 1 96.44 114 ILE A CA 1
ATOM 899 C C . ILE A 1 114 ? -15.062 10.398 0.071 1 96.44 114 ILE A C 1
ATOM 901 O O . ILE A 1 114 ? -16.078 9.773 -0.261 1 96.44 114 ILE A O 1
ATOM 905 N N . CYS A 1 115 ? -14.609 10.367 1.33 1 95.75 115 CYS A N 1
ATOM 906 C CA . CYS A 1 115 ? -15.289 9.625 2.385 1 95.75 115 CYS A CA 1
ATOM 907 C C . CYS A 1 115 ? -16.703 10.148 2.594 1 95.75 115 CYS A C 1
ATOM 909 O O . CYS A 1 115 ? -17.625 9.375 2.816 1 95.75 115 CYS A O 1
ATOM 911 N N . HIS A 1 116 ? -16.828 11.484 2.51 1 95.56 116 HIS A N 1
ATOM 912 C CA . HIS A 1 116 ? -18.156 12.086 2.633 1 95.56 116 HIS A CA 1
ATOM 913 C C . HIS A 1 116 ? -19.062 11.641 1.498 1 95.56 116 HIS A C 1
ATOM 915 O O . HIS A 1 116 ? -20.234 11.336 1.726 1 95.56 116 HIS A O 1
ATOM 921 N N . GLN A 1 117 ? -18.562 11.609 0.239 1 96.62 117 GLN A N 1
ATOM 922 C CA . GLN A 1 117 ? -19.344 11.211 -0.934 1 96.62 117 GLN A CA 1
ATOM 923 C C . GLN A 1 117 ? -19.766 9.75 -0.84 1 96.62 117 GLN A C 1
ATOM 925 O O . GLN A 1 117 ? -20.859 9.391 -1.267 1 96.62 117 GLN A O 1
ATOM 930 N N . ILE A 1 118 ? -18.938 8.891 -0.31 1 96.88 118 ILE A N 1
ATOM 931 C CA . ILE A 1 118 ? -19.234 7.469 -0.194 1 96.88 118 ILE A CA 1
ATOM 932 C C . ILE A 1 118 ? -20.234 7.238 0.945 1 96.88 118 ILE A C 1
ATOM 934 O O . ILE A 1 118 ? -21.156 6.434 0.816 1 96.88 118 ILE A O 1
ATOM 938 N N . GLY A 1 119 ? -20.078 7.93 2.041 1 96.44 119 GLY A N 1
ATOM 939 C CA . GLY A 1 119 ? -20.938 7.785 3.205 1 96.44 119 GLY A CA 1
ATOM 940 C C . GLY A 1 119 ? -20.234 7.141 4.387 1 96.44 119 GLY A C 1
ATOM 941 O O . GLY A 1 119 ? -19.484 6.18 4.223 1 96.44 119 GLY A O 1
ATOM 942 N N . SER A 1 120 ? -20.562 7.621 5.609 1 93.44 120 SER A N 1
ATOM 943 C CA . SER A 1 120 ? -19.859 7.238 6.832 1 93.44 120 SER A CA 1
ATOM 944 C C . SER A 1 120 ? -20.094 5.762 7.156 1 93.44 120 SER A C 1
ATOM 946 O O . SER A 1 120 ? -19.172 5.07 7.59 1 93.44 120 SER A O 1
ATOM 948 N N . ASP A 1 121 ? -21.234 5.277 6.891 1 95.69 121 ASP A N 1
ATOM 949 C CA . ASP A 1 121 ? -21.547 3.891 7.227 1 95.69 121 ASP A CA 1
ATOM 950 C C . ASP A 1 121 ? -20.781 2.92 6.336 1 95.69 121 ASP A C 1
ATOM 952 O O . ASP A 1 121 ? -20.234 1.926 6.82 1 95.69 121 ASP A O 1
ATOM 956 N N . ARG A 1 122 ? -20.75 3.201 5.055 1 95.62 122 ARG A N 1
ATOM 957 C CA . ARG A 1 122 ? -20.016 2.365 4.109 1 95.62 122 ARG A CA 1
ATOM 958 C C . ARG A 1 122 ? -18.531 2.354 4.43 1 95.62 122 ARG A C 1
ATOM 960 O O . ARG A 1 122 ? -17.906 1.295 4.441 1 95.62 122 ARG A O 1
ATOM 967 N N . ILE A 1 123 ? -18.016 3.52 4.762 1 95.5 123 ILE A N 1
ATOM 968 C CA . ILE A 1 123 ? -16.594 3.639 5.047 1 95.5 123 ILE A CA 1
ATOM 969 C C . ILE A 1 123 ? -16.266 2.91 6.344 1 95.5 123 ILE A C 1
ATOM 971 O O . ILE A 1 123 ? -15.289 2.158 6.41 1 95.5 123 ILE A O 1
ATOM 975 N N . SER A 1 124 ? -17.078 3.189 7.355 1 95.56 124 SER A N 1
ATOM 976 C CA . SER A 1 124 ? -16.844 2.549 8.641 1 95.56 124 SER A CA 1
ATOM 977 C C . SER A 1 124 ? -16.875 1.028 8.516 1 95.56 124 SER A C 1
ATOM 979 O O . SER A 1 124 ? -16.047 0.338 9.117 1 95.56 124 SER A O 1
ATOM 981 N N . SER A 1 125 ? -17.781 0.491 7.746 1 96.38 125 SER A N 1
ATOM 982 C CA . SER A 1 125 ? -17.875 -0.948 7.527 1 96.38 125 SER A CA 1
ATOM 983 C C . SER A 1 125 ? -16.656 -1.484 6.793 1 96.38 125 SER A C 1
ATOM 985 O O . SER A 1 125 ? -16.141 -2.555 7.129 1 96.38 125 SER A O 1
ATOM 987 N N . ALA A 1 126 ? -16.188 -0.801 5.781 1 96 126 ALA A N 1
ATOM 988 C CA . ALA A 1 126 ? -15.008 -1.21 5.031 1 96 126 ALA A CA 1
ATOM 989 C C . ALA A 1 126 ? -13.773 -1.224 5.922 1 96 126 ALA A C 1
ATOM 991 O O . ALA A 1 126 ? -12.969 -2.156 5.859 1 96 126 ALA A O 1
ATOM 992 N N . VAL A 1 127 ? -13.648 -0.176 6.75 1 95.38 127 VAL A N 1
ATOM 993 C CA . VAL A 1 127 ? -12.508 -0.066 7.656 1 95.38 127 VAL A CA 1
ATOM 994 C C . VAL A 1 127 ? -12.508 -1.244 8.625 1 95.38 127 VAL A C 1
ATOM 996 O O . VAL A 1 127 ? -11.461 -1.844 8.883 1 95.38 127 VAL A O 1
ATOM 999 N N . GLU A 1 128 ? -13.672 -1.545 9.148 1 96.25 128 GLU A N 1
ATOM 1000 C CA . GLU A 1 128 ? -13.773 -2.66 10.086 1 96.25 128 GLU A CA 1
ATOM 1001 C C . GLU A 1 128 ? -13.359 -3.973 9.43 1 96.25 128 GLU A C 1
ATOM 1003 O O . GLU A 1 128 ? -12.664 -4.785 10.047 1 96.25 128 GLU A O 1
ATOM 1008 N N . THR A 1 129 ? -13.844 -4.219 8.227 1 96.62 129 THR A N 1
ATOM 1009 C CA . THR A 1 129 ? -13.516 -5.438 7.488 1 96.62 129 THR A CA 1
ATOM 1010 C C . THR A 1 129 ? -12.023 -5.504 7.195 1 96.62 129 THR A C 1
ATOM 1012 O O . THR A 1 129 ? -11.391 -6.547 7.383 1 96.62 129 THR A O 1
ATOM 1015 N N . LEU A 1 130 ? -11.43 -4.41 6.781 1 94.88 130 LEU A N 1
ATOM 1016 C CA . LEU A 1 130 ? -10.008 -4.359 6.441 1 94.88 130 LEU A CA 1
ATOM 1017 C C . LEU A 1 130 ? -9.148 -4.523 7.688 1 94.88 130 LEU A C 1
ATOM 1019 O O . LEU A 1 130 ? -8.086 -5.148 7.633 1 94.88 130 LEU A O 1
ATOM 1023 N N . ASP A 1 131 ? -9.602 -3.893 8.75 1 95.25 131 ASP A N 1
ATOM 1024 C CA . ASP A 1 131 ? -8.898 -4.074 10.016 1 95.25 131 ASP A CA 1
ATOM 1025 C C . ASP A 1 131 ? -8.883 -5.547 10.422 1 95.25 131 ASP A C 1
ATOM 1027 O O . ASP A 1 131 ? -7.855 -6.055 10.891 1 95.25 131 ASP A O 1
ATOM 1031 N N . LEU A 1 132 ? -10.023 -6.18 10.305 1 96.88 132 LEU A N 1
ATOM 1032 C CA . LEU A 1 132 ? -10.086 -7.602 10.625 1 96.88 132 LEU A CA 1
ATOM 1033 C C . LEU A 1 132 ? -9.18 -8.414 9.703 1 96.88 132 LEU A C 1
ATOM 1035 O O . LEU A 1 132 ? -8.516 -9.352 10.148 1 96.88 132 LEU A O 1
ATOM 1039 N N . PHE A 1 133 ? -9.148 -8.094 8.438 1 96.69 133 PHE A N 1
ATOM 1040 C CA . PHE A 1 133 ? -8.234 -8.742 7.5 1 96.69 133 PHE A CA 1
ATOM 1041 C C . PHE A 1 133 ? -6.797 -8.625 7.977 1 96.69 133 PHE A C 1
ATOM 1043 O O . PHE A 1 133 ? -6.066 -9.617 8.023 1 96.69 133 PHE A O 1
ATOM 1050 N N . ASN A 1 134 ? -6.41 -7.41 8.32 1 95.81 134 ASN A N 1
ATOM 1051 C CA . ASN A 1 134 ? -5.043 -7.156 8.766 1 95.81 134 ASN A CA 1
ATOM 1052 C C . ASN A 1 134 ? -4.707 -7.941 10.031 1 95.81 134 ASN A C 1
ATOM 1054 O O . ASN A 1 134 ? -3.604 -8.469 10.172 1 95.81 134 ASN A O 1
ATOM 1058 N N . VAL A 1 135 ? -5.645 -7.961 10.953 1 96.56 135 VAL A N 1
ATOM 1059 C CA . VAL A 1 135 ? -5.43 -8.672 12.211 1 96.56 135 VAL A CA 1
ATOM 1060 C C . VAL A 1 135 ? -5.211 -10.156 11.938 1 96.56 135 VAL A C 1
ATOM 1062 O O . VAL A 1 135 ? -4.273 -10.758 12.461 1 96.56 135 VAL A O 1
ATOM 1065 N N . LEU A 1 136 ? -6.043 -10.773 11.117 1 96.81 136 LEU A N 1
ATOM 1066 C CA . LEU A 1 136 ? -5.934 -12.188 10.781 1 96.81 136 LEU A CA 1
ATOM 1067 C C . LEU A 1 136 ? -4.668 -12.461 9.977 1 96.81 136 LEU A C 1
ATOM 1069 O O . LEU A 1 136 ? -4.016 -13.492 10.172 1 96.81 136 LEU A O 1
ATOM 1073 N N . PHE A 1 137 ? -4.32 -11.562 9.102 1 96.12 137 PHE A N 1
ATOM 1074 C CA . PHE A 1 137 ? -3.105 -11.703 8.305 1 96.12 137 PHE A CA 1
ATOM 1075 C C . PHE A 1 137 ? -1.87 -11.664 9.203 1 96.12 137 PHE A C 1
ATOM 1077 O O . PHE A 1 137 ? -0.955 -12.477 9.039 1 96.12 137 PHE A O 1
ATOM 1084 N N . GLU A 1 138 ? -1.873 -10.742 10.055 1 94.62 138 GLU A N 1
ATOM 1085 C CA . GLU A 1 138 ? -0.75 -10.617 10.977 1 94.62 138 GLU A CA 1
ATOM 1086 C C . GLU A 1 138 ? -0.604 -11.859 11.844 1 94.62 138 GLU A C 1
ATOM 1088 O O . GLU A 1 138 ? 0.513 -12.305 12.125 1 94.62 138 GLU A O 1
ATOM 1093 N N . ARG A 1 139 ? -1.682 -12.391 12.297 1 94.31 139 ARG A N 1
ATOM 1094 C CA . ARG A 1 139 ? -1.66 -13.617 13.086 1 94.31 139 ARG A CA 1
ATOM 1095 C C . ARG A 1 139 ? -1.034 -14.766 12.297 1 94.31 139 ARG A C 1
ATOM 1097 O O . ARG A 1 139 ? -0.251 -15.539 12.844 1 94.31 139 ARG A O 1
ATOM 1104 N N . ASN A 1 140 ? -1.419 -14.875 11.031 1 90.56 140 ASN A N 1
ATOM 1105 C CA . ASN A 1 140 ? -0.861 -15.914 10.172 1 90.56 140 ASN A CA 1
ATOM 1106 C C . ASN A 1 140 ? 0.633 -15.711 9.938 1 90.56 140 ASN A C 1
ATOM 1108 O O . ASN A 1 140 ? 1.392 -16.672 9.844 1 90.56 140 ASN A O 1
ATOM 1112 N N . LEU A 1 141 ? 1.032 -14.453 9.758 1 87.75 141 LEU A N 1
ATOM 1113 C CA . LEU A 1 141 ? 2.434 -14.102 9.555 1 87.75 141 LEU A CA 1
ATOM 1114 C C . LEU A 1 141 ? 3.275 -14.492 10.758 1 87.75 141 LEU A C 1
ATOM 1116 O O . LEU A 1 141 ? 4.418 -14.93 10.609 1 87.75 141 LEU A O 1
ATOM 1120 N N . ASN A 1 142 ? 2.721 -14.359 11.898 1 84.44 142 ASN A N 1
ATOM 1121 C CA . ASN A 1 142 ? 3.447 -14.664 13.117 1 84.44 142 ASN A CA 1
ATOM 1122 C C . ASN A 1 142 ? 3.484 -16.172 13.383 1 84.44 142 ASN A C 1
ATOM 1124 O O . ASN A 1 142 ? 4.363 -16.656 14.094 1 84.44 142 ASN A O 1
ATOM 1128 N N . GLU A 1 143 ? 2.553 -16.891 12.844 1 74.75 143 GLU A N 1
ATOM 1129 C CA . GLU A 1 143 ? 2.479 -18.344 13.047 1 74.75 143 GLU A CA 1
ATOM 1130 C C . GLU A 1 143 ? 3.379 -19.078 12.062 1 74.75 143 GLU A C 1
ATOM 1132 O O . GLU A 1 143 ? 3.834 -20.188 12.344 1 74.75 143 GLU A O 1
ATOM 1137 N N . VAL A 1 144 ? 3.699 -18.609 10.938 1 65.94 144 VAL A N 1
ATOM 1138 C CA . VAL A 1 144 ? 4.512 -19.297 9.953 1 65.94 144 VAL A CA 1
ATOM 1139 C C . VAL A 1 144 ? 5.945 -18.781 10 1 65.94 144 VAL A C 1
ATOM 1141 O O . VAL A 1 144 ? 6.172 -17.578 10.18 1 65.94 144 VAL A O 1
ATOM 1144 N N . MET B 1 1 ? -8.789 2.557 19.375 1 38.94 1 MET B N 1
ATOM 1145 C CA . MET B 1 1 ? -8.93 3.064 18 1 38.94 1 MET B CA 1
ATOM 1146 C C . MET B 1 1 ? -8.844 4.59 17.984 1 38.94 1 MET B C 1
ATOM 1148 O O . MET B 1 1 ? -9.602 5.266 18.688 1 38.94 1 MET B O 1
ATOM 1152 N N . LEU B 1 2 ? -7.664 5.141 17.984 1 51.28 2 LEU B N 1
ATOM 1153 C CA . LEU B 1 2 ? -7.539 6.594 18.062 1 51.28 2 LEU B CA 1
ATOM 1154 C C . LEU B 1 2 ? -8.617 7.277 17.234 1 51.28 2 LEU B C 1
ATOM 1156 O O . LEU B 1 2 ? -9.102 6.715 16.25 1 51.28 2 LEU B O 1
ATOM 1160 N N . ASP B 1 3 ? -9.266 8.109 17.828 1 66.81 3 ASP B N 1
ATOM 1161 C CA . ASP B 1 3 ? -10.375 8.922 17.328 1 66.81 3 ASP B CA 1
ATOM 1162 C C . ASP B 1 3 ? -10.008 9.617 16.031 1 66.81 3 ASP B C 1
ATOM 1164 O O . ASP B 1 3 ? -10.023 10.844 15.945 1 66.81 3 ASP B O 1
ATOM 1168 N N . TYR B 1 4 ? -9.523 8.812 15.203 1 76.94 4 TYR B N 1
ATOM 1169 C CA . TYR B 1 4 ? -9.203 9.391 13.906 1 76.94 4 TYR B CA 1
ATOM 1170 C C . TYR B 1 4 ? -10.445 9.531 13.047 1 76.94 4 TYR B C 1
ATOM 1172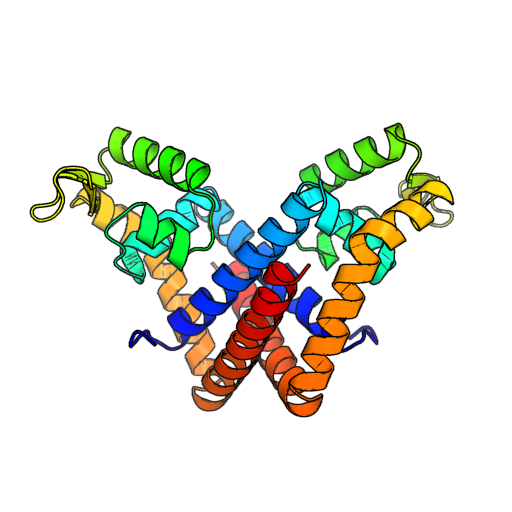 O O . TYR B 1 4 ? -11.422 8.797 13.227 1 76.94 4 TYR B O 1
ATOM 1180 N N . SER B 1 5 ? -10.43 10.602 12.203 1 88.62 5 SER B N 1
ATOM 1181 C CA . SER B 1 5 ? -11.477 10.703 11.188 1 88.62 5 SER B CA 1
ATOM 1182 C C . SER B 1 5 ? -11.539 9.453 10.328 1 88.62 5 SER B C 1
ATOM 1184 O O . SER B 1 5 ? -10.609 8.641 10.344 1 88.62 5 SER B O 1
ATOM 1186 N N . LEU B 1 6 ? -12.625 9.227 9.695 1 87.19 6 LEU B N 1
ATOM 1187 C CA . LEU B 1 6 ? -12.828 8.023 8.898 1 87.19 6 LEU B CA 1
ATOM 1188 C C . LEU B 1 6 ? -11.75 7.883 7.832 1 87.19 6 LEU B C 1
ATOM 1190 O O . LEU B 1 6 ? -11.266 6.781 7.566 1 87.19 6 LEU B O 1
ATOM 1194 N N . ASN B 1 7 ? -11.438 8.969 7.242 1 88.75 7 ASN B N 1
ATOM 1195 C CA . ASN B 1 7 ? -10.391 8.898 6.23 1 88.75 7 ASN B CA 1
ATOM 1196 C C . ASN B 1 7 ? -9.055 8.484 6.832 1 88.75 7 ASN B C 1
ATOM 1198 O O . ASN B 1 7 ? -8.305 7.723 6.223 1 88.75 7 ASN B O 1
ATOM 1202 N N . MET B 1 8 ? -8.805 8.977 7.961 1 90.44 8 MET B N 1
ATOM 1203 C CA . MET B 1 8 ? -7.559 8.602 8.625 1 90.44 8 MET B CA 1
ATOM 1204 C C . MET B 1 8 ? -7.582 7.137 9.031 1 90.44 8 MET B C 1
ATOM 1206 O O . MET B 1 8 ? -6.547 6.469 9.016 1 90.44 8 MET B O 1
ATOM 1210 N N . SER B 1 9 ? -8.734 6.648 9.422 1 90.88 9 SER B N 1
ATOM 1211 C CA . SER B 1 9 ? -8.875 5.238 9.766 1 90.88 9 SER B CA 1
ATOM 1212 C C . SER B 1 9 ? -8.617 4.344 8.555 1 90.88 9 SER B C 1
ATOM 1214 O O . SER B 1 9 ? -7.98 3.299 8.68 1 90.88 9 SER B O 1
ATOM 1216 N N . ILE B 1 10 ? -9.062 4.73 7.426 1 90.62 10 ILE B N 1
ATOM 1217 C CA . ILE B 1 10 ? -8.828 3.986 6.191 1 90.62 10 ILE B CA 1
ATOM 1218 C C . ILE B 1 10 ? -7.336 3.967 5.883 1 90.62 10 ILE B C 1
ATOM 1220 O O . ILE B 1 10 ? -6.789 2.934 5.488 1 90.62 10 ILE B O 1
ATOM 1224 N N . ASP B 1 11 ? -6.688 5.129 6.082 1 92.12 11 ASP B N 1
ATOM 1225 C CA . ASP B 1 11 ? -5.254 5.227 5.809 1 92.12 11 ASP B CA 1
ATOM 1226 C C . ASP B 1 11 ? -4.457 4.301 6.719 1 92.12 11 ASP B C 1
ATOM 1228 O O . ASP B 1 11 ? -3.529 3.623 6.27 1 92.12 11 ASP B O 1
ATOM 1232 N N . LEU B 1 12 ? -4.891 4.246 7.965 1 91.19 12 LEU B N 1
ATOM 1233 C CA . LEU B 1 12 ? -4.191 3.402 8.922 1 91.19 12 LEU B CA 1
ATOM 1234 C C . LEU B 1 12 ? -4.289 1.933 8.531 1 91.19 12 LEU B C 1
ATOM 1236 O O . LEU B 1 12 ? -3.314 1.188 8.641 1 91.19 12 LEU B O 1
ATOM 1240 N N . THR B 1 13 ? -5.473 1.476 8.094 1 91.75 13 THR B N 1
ATOM 1241 C CA . THR B 1 13 ? -5.648 0.088 7.68 1 91.75 13 THR B CA 1
ATOM 1242 C C . THR B 1 13 ? -4.82 -0.212 6.434 1 91.75 13 THR B C 1
ATOM 1244 O O . THR B 1 13 ? -4.242 -1.295 6.309 1 91.75 13 THR B O 1
ATOM 1247 N N . TRP B 1 14 ? -4.785 0.754 5.562 1 90.19 14 TRP B N 1
ATOM 1248 C CA . TRP B 1 14 ? -4.031 0.62 4.32 1 90.19 14 TRP B CA 1
ATOM 1249 C C . TRP B 1 14 ? -2.535 0.535 4.602 1 90.19 14 TRP B C 1
ATOM 1251 O O . TRP B 1 14 ? -1.847 -0.339 4.066 1 90.19 14 TRP B O 1
ATOM 1261 N N . PHE B 1 15 ? -2.051 1.402 5.43 1 91.19 15 PHE B N 1
ATOM 1262 C CA . PHE B 1 15 ? -0.633 1.423 5.773 1 91.19 15 PHE B CA 1
ATOM 1263 C C . PHE B 1 15 ? -0.228 0.132 6.477 1 91.19 15 PHE B C 1
ATOM 1265 O O . PHE B 1 15 ? 0.829 -0.433 6.184 1 91.19 15 PHE B O 1
ATOM 1272 N N . LYS B 1 16 ? -1.055 -0.301 7.32 1 91.44 16 LYS B N 1
ATOM 1273 C CA . LYS B 1 16 ? -0.778 -1.558 8.008 1 91.44 16 LYS B CA 1
ATOM 1274 C C . LYS B 1 16 ? -0.733 -2.725 7.027 1 91.44 16 LYS B C 1
ATOM 1276 O O . LYS B 1 16 ? 0.122 -3.605 7.137 1 91.44 16 LYS B O 1
ATOM 1281 N N . CYS B 1 17 ? -1.671 -2.809 6.137 1 94.06 17 CYS B N 1
ATOM 1282 C CA . CYS B 1 17 ? -1.696 -3.861 5.129 1 94.06 17 CYS B CA 1
ATOM 1283 C C . CYS B 1 17 ? -0.401 -3.881 4.324 1 94.06 17 CYS B C 1
ATOM 1285 O O . CYS B 1 17 ? 0.184 -4.941 4.109 1 94.06 17 CYS B O 1
ATOM 1287 N N . ASN B 1 18 ? -0.018 -2.691 3.883 1 92.06 18 ASN B N 1
ATOM 1288 C CA . ASN B 1 18 ? 1.229 -2.58 3.133 1 92.06 18 ASN B CA 1
ATOM 1289 C C . ASN B 1 18 ? 2.412 -3.117 3.932 1 92.06 18 ASN B C 1
ATOM 1291 O O . ASN B 1 18 ? 3.27 -3.814 3.389 1 92.06 18 ASN B O 1
ATOM 1295 N N . MET B 1 19 ? 2.498 -2.75 5.14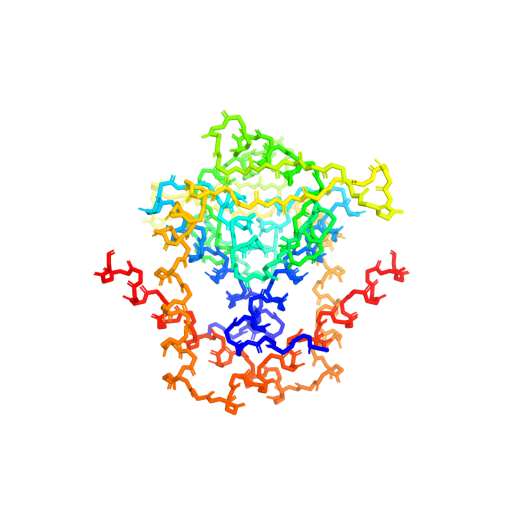8 1 91.31 19 MET B N 1
ATOM 1296 C CA . MET B 1 19 ? 3.572 -3.209 6.027 1 91.31 19 MET B CA 1
ATOM 1297 C C . MET B 1 19 ? 3.557 -4.727 6.16 1 91.31 19 MET B C 1
ATOM 1299 O O . MET B 1 19 ? 4.609 -5.367 6.133 1 91.31 19 MET B O 1
ATOM 1303 N N . LEU B 1 20 ? 2.41 -5.332 6.297 1 93.69 20 LEU B N 1
ATOM 1304 C CA . LEU B 1 20 ? 2.287 -6.773 6.48 1 93.69 20 LEU B CA 1
ATOM 1305 C C . LEU B 1 20 ? 2.73 -7.52 5.227 1 93.69 20 LEU B C 1
ATOM 1307 O O . LEU B 1 20 ? 3.404 -8.547 5.312 1 93.69 20 LEU B O 1
ATOM 1311 N N . TYR B 1 21 ? 2.379 -6.988 4.062 1 93.5 21 TYR B N 1
ATOM 1312 C CA . TYR B 1 21 ? 2.791 -7.629 2.818 1 93.5 21 TYR B CA 1
ATOM 1313 C C . TYR B 1 21 ? 4.297 -7.496 2.611 1 93.5 21 TYR B C 1
ATOM 1315 O O . TYR B 1 21 ? 4.945 -8.422 2.127 1 93.5 21 TYR B O 1
ATOM 1323 N N . SER B 1 22 ? 4.82 -6.352 2.936 1 92.44 22 SER B N 1
ATOM 1324 C CA . SER B 1 22 ? 6.27 -6.184 2.867 1 92.44 22 SER B CA 1
ATOM 1325 C C . SER B 1 22 ? 6.984 -7.152 3.803 1 92.44 22 SER B C 1
ATOM 1327 O O . SER B 1 22 ? 8.023 -7.715 3.447 1 92.44 22 SER B O 1
ATOM 1329 N N . ARG B 1 23 ? 6.492 -7.312 4.996 1 92.06 23 ARG B N 1
ATOM 1330 C CA . ARG B 1 23 ? 7.059 -8.25 5.957 1 92.06 23 ARG B CA 1
ATOM 1331 C C . ARG B 1 23 ? 6.977 -9.68 5.43 1 92.06 23 ARG B C 1
ATOM 1333 O O . ARG B 1 23 ? 7.91 -10.469 5.613 1 92.06 23 ARG B O 1
ATOM 1340 N N . TRP B 1 24 ? 5.84 -9.984 4.848 1 94.06 24 TRP B N 1
ATOM 1341 C CA . TRP B 1 24 ? 5.676 -11.312 4.266 1 94.06 24 TRP B CA 1
ATOM 1342 C C . TRP B 1 24 ? 6.73 -11.57 3.193 1 94.06 24 TRP B C 1
ATOM 1344 O O . TRP B 1 24 ? 7.328 -12.648 3.148 1 94.06 24 TRP B O 1
ATOM 1354 N N . ALA B 1 25 ? 6.918 -10.586 2.301 1 94.94 25 ALA B N 1
ATOM 1355 C CA . ALA B 1 25 ? 7.926 -10.703 1.249 1 94.94 25 ALA B CA 1
ATOM 1356 C C . ALA B 1 25 ? 9.312 -10.953 1.841 1 94.94 25 ALA B C 1
ATOM 1358 O O . ALA B 1 25 ? 10.008 -11.875 1.431 1 94.94 25 ALA B O 1
ATOM 1359 N N . ALA B 1 26 ? 9.68 -10.203 2.838 1 92.88 26 ALA B N 1
ATOM 1360 C CA . ALA B 1 26 ? 10.984 -10.312 3.482 1 92.88 26 ALA B CA 1
ATOM 1361 C C . ALA B 1 26 ? 11.164 -11.68 4.141 1 92.88 26 ALA B C 1
ATOM 1363 O O . ALA B 1 26 ? 12.211 -12.305 4 1 92.88 26 ALA B O 1
ATOM 1364 N N . LYS B 1 27 ? 10.211 -12.102 4.793 1 93 27 LYS B N 1
ATOM 1365 C CA . LYS B 1 27 ? 10.25 -13.398 5.473 1 93 27 LYS B CA 1
ATOM 1366 C C . LYS B 1 27 ? 10.453 -14.531 4.48 1 93 27 LYS B C 1
ATOM 1368 O O . LYS B 1 27 ? 11.016 -15.578 4.824 1 93 27 LYS B O 1
ATOM 1373 N N . ASN B 1 28 ? 9.977 -14.312 3.234 1 93.69 28 ASN B N 1
ATOM 1374 C CA . ASN B 1 28 ? 10.07 -15.352 2.215 1 93.69 28 ASN B CA 1
ATOM 1375 C C . ASN B 1 28 ? 11.227 -15.086 1.253 1 93.69 28 ASN B C 1
ATOM 1377 O O . ASN B 1 28 ? 11.258 -15.641 0.153 1 93.69 28 ASN B O 1
ATOM 1381 N N . GLY B 1 29 ? 12.109 -14.148 1.588 1 93.12 29 GLY B N 1
ATOM 1382 C CA . GLY B 1 29 ? 13.375 -13.953 0.892 1 93.12 29 GLY B CA 1
ATOM 1383 C C . GLY B 1 29 ? 13.227 -13.195 -0.412 1 93.12 29 GLY B C 1
ATOM 1384 O O . GLY B 1 29 ? 13.977 -13.43 -1.363 1 93.12 29 GLY B O 1
ATOM 1385 N N . MET B 1 30 ? 12.266 -12.336 -0.541 1 94.56 30 MET B N 1
ATOM 1386 C CA . MET B 1 30 ? 12.086 -11.547 -1.755 1 94.56 30 MET B CA 1
ATOM 1387 C C . MET B 1 30 ? 11.82 -10.086 -1.417 1 94.56 30 MET B C 1
ATOM 1389 O O . MET B 1 30 ? 11.414 -9.766 -0.3 1 94.56 30 MET B O 1
ATOM 1393 N N . GLY B 1 31 ? 12.133 -9.25 -2.33 1 94 31 GLY B N 1
ATOM 1394 C CA . GLY B 1 31 ? 11.711 -7.867 -2.219 1 94 31 GLY B CA 1
ATOM 1395 C C . GLY B 1 31 ? 10.242 -7.668 -2.547 1 94 31 GLY B C 1
ATOM 1396 O O . GLY B 1 31 ? 9.648 -8.461 -3.277 1 94 31 GLY B O 1
ATOM 1397 N N . TYR B 1 32 ? 9.75 -6.637 -2.004 1 92.81 32 TYR B N 1
ATOM 1398 C CA . TYR B 1 32 ? 8.344 -6.316 -2.236 1 92.81 32 TYR B CA 1
ATOM 1399 C C . TYR B 1 32 ? 8.047 -6.227 -3.729 1 92.81 32 TYR B C 1
ATOM 1401 O O . TYR B 1 32 ? 7.074 -6.809 -4.207 1 92.81 32 TYR B O 1
ATOM 1409 N N . PRO B 1 33 ? 8.953 -5.566 -4.59 1 94.62 33 PRO B N 1
ATOM 1410 C CA . PRO B 1 33 ? 8.656 -5.508 -6.02 1 94.62 33 PRO B CA 1
ATOM 1411 C C . PRO B 1 33 ? 8.617 -6.887 -6.676 1 94.62 33 PRO B C 1
ATOM 1413 O O . PRO B 1 33 ? 7.785 -7.137 -7.547 1 94.62 33 PRO B O 1
ATOM 1416 N N . GLU B 1 34 ? 9.523 -7.703 -6.262 1 96.88 34 GLU B N 1
ATOM 1417 C CA . GLU B 1 34 ? 9.531 -9.055 -6.805 1 96.88 34 GLU B CA 1
ATOM 1418 C C . GLU B 1 34 ? 8.242 -9.797 -6.465 1 96.88 34 GLU B C 1
ATOM 1420 O O . GLU B 1 34 ? 7.668 -10.484 -7.312 1 96.88 34 GLU B O 1
ATOM 1425 N N . MET B 1 35 ? 7.809 -9.664 -5.23 1 96.69 35 MET B N 1
ATOM 1426 C CA . MET B 1 35 ? 6.551 -10.281 -4.82 1 96.69 35 MET B CA 1
ATOM 1427 C C . MET B 1 35 ? 5.398 -9.805 -5.695 1 96.69 35 MET B C 1
ATOM 1429 O O . MET B 1 35 ? 4.582 -10.609 -6.152 1 96.69 35 MET B O 1
ATOM 1433 N N . MET B 1 36 ? 5.332 -8.555 -5.914 1 95.94 36 MET B N 1
ATOM 1434 C CA . MET B 1 36 ? 4.242 -7.9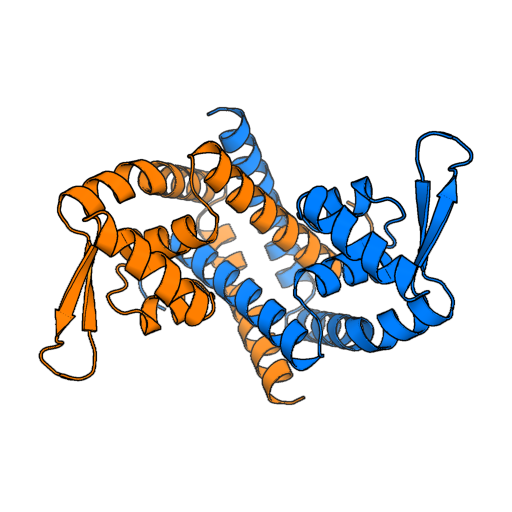73 -6.691 1 95.94 36 MET B CA 1
ATOM 1435 C C . MET B 1 36 ? 4.246 -8.5 -8.117 1 95.94 36 MET B C 1
ATOM 1437 O O . MET B 1 36 ? 3.193 -8.859 -8.656 1 95.94 36 MET B O 1
ATOM 1441 N N . VAL B 1 37 ? 5.406 -8.562 -8.727 1 97.25 37 VAL B N 1
ATOM 1442 C CA . VAL B 1 37 ? 5.52 -9.039 -10.102 1 97.25 37 VAL B CA 1
ATOM 1443 C C . VAL B 1 37 ? 5.125 -10.508 -10.172 1 97.25 37 VAL B C 1
ATOM 1445 O O . VAL B 1 37 ? 4.371 -10.914 -11.055 1 97.25 37 VAL B O 1
ATOM 1448 N N . LEU B 1 38 ? 5.625 -11.266 -9.219 1 97.75 38 LEU B N 1
ATOM 1449 C CA . LEU B 1 38 ? 5.281 -12.68 -9.188 1 97.75 38 LEU B CA 1
ATOM 1450 C C . LEU B 1 38 ? 3.787 -12.875 -8.953 1 97.75 38 LEU B C 1
ATOM 1452 O O . LEU B 1 38 ? 3.18 -13.789 -9.523 1 97.75 38 LEU B O 1
ATOM 1456 N N . TYR B 1 39 ? 3.262 -12.062 -8.117 1 97 39 TYR B N 1
ATOM 1457 C CA . TYR B 1 39 ? 1.82 -12.102 -7.891 1 97 39 TYR B CA 1
ATOM 1458 C C . TYR B 1 39 ? 1.06 -11.836 -9.18 1 97 39 TYR B C 1
ATOM 1460 O O . TYR B 1 39 ? 0.093 -12.539 -9.492 1 97 39 TYR B O 1
ATOM 1468 N N . GLY B 1 40 ? 1.441 -10.82 -9.867 1 96.81 40 GLY B N 1
ATOM 1469 C CA . GLY B 1 40 ? 0.827 -10.484 -11.141 1 96.81 40 GLY B CA 1
ATOM 1470 C C . GLY B 1 40 ? 0.89 -11.617 -12.148 1 96.81 40 GLY B C 1
ATOM 1471 O O . GLY B 1 40 ? -0.104 -11.93 -12.812 1 96.81 40 GLY B O 1
ATOM 1472 N N . LEU B 1 41 ? 2.012 -12.266 -12.234 1 97.38 41 LEU B N 1
ATOM 1473 C CA . LEU B 1 41 ? 2.223 -13.312 -13.219 1 97.38 41 LEU B CA 1
ATOM 1474 C C . LEU B 1 41 ? 1.519 -14.602 -12.805 1 97.38 41 LEU B C 1
ATOM 1476 O O . LEU B 1 41 ? 0.875 -15.258 -13.625 1 97.38 41 LEU B O 1
ATOM 1480 N N . TYR B 1 42 ? 1.588 -14.898 -11.547 1 96.81 42 TYR B N 1
ATOM 1481 C CA . TYR B 1 42 ? 1.137 -16.188 -11.039 1 96.81 42 TYR B CA 1
ATOM 1482 C C . TYR B 1 42 ? -0.347 -16.156 -10.695 1 96.81 42 TYR B C 1
ATOM 1484 O O . TYR B 1 42 ? -1.09 -17.078 -11.023 1 96.81 42 TYR B O 1
ATOM 1492 N N . ALA B 1 43 ? -0.746 -15.133 -10.07 1 95.06 43 ALA B N 1
ATOM 1493 C CA . ALA B 1 43 ? -2.115 -15.07 -9.562 1 95.06 43 ALA B CA 1
ATOM 1494 C C . ALA B 1 43 ? -3.035 -14.375 -10.562 1 95.06 43 ALA B C 1
ATOM 1496 O O . ALA B 1 43 ? -4.066 -14.93 -10.953 1 95.06 43 ALA B O 1
ATOM 1497 N N . PHE B 1 44 ? -2.615 -13.234 -11.062 1 95.06 44 PHE B N 1
ATOM 1498 C CA . PHE B 1 44 ? -3.457 -12.453 -11.969 1 95.06 44 PHE B CA 1
ATOM 1499 C C . PHE B 1 44 ? -3.271 -12.906 -13.406 1 95.06 44 PHE B C 1
ATOM 1501 O O . PHE B 1 44 ? -4.008 -12.477 -14.297 1 95.06 44 PHE B O 1
ATOM 1508 N N . LYS B 1 45 ? -2.295 -13.719 -13.672 1 95.38 45 LYS B N 1
ATOM 1509 C CA . LYS B 1 45 ? -2.006 -14.281 -14.992 1 95.38 45 LYS B CA 1
ATOM 1510 C C . LYS B 1 45 ? -1.719 -13.172 -16 1 95.38 45 LYS B C 1
ATOM 1512 O O . LYS B 1 45 ? -2.15 -13.25 -17.156 1 95.38 45 LYS B O 1
ATOM 1517 N N . CYS B 1 46 ? -1.07 -12.148 -15.484 1 95.69 46 CYS B N 1
ATOM 1518 C CA . CYS B 1 46 ? -0.587 -11.102 -16.375 1 95.69 46 CYS B CA 1
ATOM 1519 C C . CYS B 1 46 ? 0.41 -11.672 -17.391 1 95.69 46 CYS B C 1
ATOM 1521 O O . CYS B 1 46 ? 1.152 -12.602 -17.062 1 95.69 46 CYS B O 1
ATOM 1523 N N . SER B 1 47 ? 0.416 -11.031 -18.609 1 95.25 47 SER B N 1
ATOM 1524 C CA . SER B 1 47 ? 1.287 -11.57 -19.656 1 95.25 47 SER B CA 1
ATOM 1525 C C . SER B 1 47 ? 2.119 -10.469 -20.312 1 95.25 47 SER B C 1
ATOM 1527 O O . SER B 1 47 ? 2.73 -10.688 -21.359 1 95.25 47 SER B O 1
ATOM 1529 N N . SER B 1 48 ? 2.084 -9.266 -19.766 1 95.12 48 SER B N 1
ATOM 1530 C CA . SER B 1 48 ? 2.904 -8.164 -20.266 1 95.12 48 SER B CA 1
ATOM 1531 C C . SER B 1 48 ? 3.348 -7.246 -19.141 1 95.12 48 SER B C 1
ATOM 1533 O O . SER B 1 48 ? 2.74 -7.234 -18.062 1 95.12 48 SER B O 1
ATOM 1535 N N . GLN B 1 49 ? 4.395 -6.547 -19.438 1 94.56 49 GLN B N 1
ATOM 1536 C CA . GLN B 1 49 ? 4.859 -5.57 -18.469 1 94.56 49 GLN B CA 1
ATOM 1537 C C . GLN B 1 49 ? 3.775 -4.543 -18.156 1 94.56 49 GLN B C 1
ATOM 1539 O O . GLN B 1 49 ? 3.619 -4.125 -17 1 94.56 49 GLN B O 1
ATOM 1544 N N . LYS B 1 50 ? 3.025 -4.18 -19.172 1 94 50 LYS B N 1
ATOM 1545 C CA . LYS B 1 50 ? 1.941 -3.217 -19 1 94 50 LYS B CA 1
ATOM 1546 C C . LYS B 1 50 ? 0.866 -3.756 -18.062 1 94 50 LYS B C 1
ATOM 1548 O O . LYS B 1 50 ? 0.419 -3.055 -17.156 1 94 50 LYS B O 1
ATOM 1553 N N . GLU B 1 51 ? 0.476 -4.977 -18.281 1 94.56 51 GLU B N 1
ATOM 1554 C CA . GLU B 1 51 ? -0.539 -5.602 -17.438 1 94.56 51 GLU B CA 1
ATOM 1555 C C . GLU B 1 51 ? -0.065 -5.711 -16 1 94.56 51 GLU B C 1
ATOM 1557 O O . GLU B 1 51 ? -0.835 -5.465 -15.062 1 94.56 51 GLU B O 1
ATOM 1562 N N . ILE B 1 52 ? 1.157 -6.078 -15.82 1 96.12 52 ILE B N 1
ATOM 1563 C CA . ILE B 1 52 ? 1.717 -6.203 -14.477 1 96.12 52 ILE B CA 1
ATOM 1564 C C . ILE B 1 52 ? 1.689 -4.844 -13.781 1 96.12 52 ILE B C 1
ATOM 1566 O O . ILE B 1 52 ? 1.24 -4.738 -12.641 1 96.12 52 ILE B O 1
ATOM 1570 N N . ALA B 1 53 ? 2.158 -3.836 -14.508 1 94.62 53 ALA B N 1
ATOM 1571 C CA . ALA B 1 53 ? 2.18 -2.488 -13.945 1 94.62 53 ALA B CA 1
ATOM 1572 C C . ALA B 1 53 ? 0.774 -2.031 -13.562 1 94.62 53 ALA B C 1
ATOM 1574 O O . ALA B 1 53 ? 0.566 -1.487 -12.477 1 94.62 53 ALA B O 1
ATOM 1575 N N . GLU B 1 54 ? -0.197 -2.279 -14.43 1 91.69 54 GLU B N 1
ATOM 1576 C CA . GLU B 1 54 ? -1.571 -1.829 -14.227 1 91.69 54 GLU B CA 1
ATOM 1577 C C . GLU B 1 54 ? -2.244 -2.598 -13.094 1 91.69 54 GLU B C 1
ATOM 1579 O O . GLU B 1 54 ? -2.92 -2.002 -12.25 1 91.69 54 GLU B O 1
ATOM 1584 N N . HIS B 1 55 ? -2.049 -3.896 -13.039 1 92.94 55 HIS B N 1
ATOM 1585 C CA . HIS B 1 55 ? -2.705 -4.723 -12.031 1 92.94 55 HIS B CA 1
ATOM 1586 C C . HIS B 1 55 ? -2.062 -4.531 -10.664 1 92.94 55 HIS B C 1
ATOM 1588 O O . HIS B 1 55 ? -2.762 -4.477 -9.648 1 92.94 55 HIS B O 1
ATOM 1594 N N . CYS B 1 56 ? -0.752 -4.402 -10.594 1 93.5 56 CYS B N 1
ATOM 1595 C CA . CYS B 1 56 ? -0.043 -4.426 -9.32 1 93.5 56 CYS B CA 1
ATOM 1596 C C . CYS B 1 56 ? 0.296 -3.014 -8.859 1 93.5 56 CYS B C 1
ATOM 1598 O O . CYS B 1 56 ? 0.767 -2.822 -7.738 1 93.5 56 CYS B O 1
ATOM 1600 N N . GLY B 1 57 ? 0.027 -2.072 -9.664 1 89.44 57 GLY B N 1
ATOM 1601 C CA . GLY B 1 57 ? 0.201 -0.682 -9.273 1 89.44 57 GLY B CA 1
ATOM 1602 C C . GLY B 1 57 ? 1.655 -0.295 -9.078 1 89.44 57 GLY B C 1
ATOM 1603 O O . GLY B 1 57 ? 1.988 0.433 -8.141 1 89.44 57 GLY B O 1
ATOM 1604 N N . ILE B 1 58 ? 2.516 -0.851 -9.812 1 90.94 58 ILE B N 1
ATOM 1605 C CA . ILE B 1 58 ? 3.932 -0.515 -9.711 1 90.94 58 ILE B CA 1
ATOM 1606 C C . ILE B 1 58 ? 4.398 0.142 -11.016 1 90.94 58 ILE B C 1
ATOM 1608 O O . ILE B 1 58 ? 3.811 -0.08 -12.07 1 90.94 58 ILE B O 1
ATOM 1612 N N . VAL B 1 59 ? 5.352 1.016 -10.891 1 89.19 59 VAL B N 1
ATOM 1613 C CA . VAL B 1 59 ? 5.812 1.812 -12.023 1 89.19 59 VAL B CA 1
ATOM 1614 C C . VAL B 1 59 ? 6.566 0.921 -13.008 1 89.19 59 VAL B C 1
ATOM 1616 O O . VAL B 1 59 ? 7.184 -0.071 -12.609 1 89.19 59 VAL B O 1
ATOM 1619 N N . LYS B 1 60 ? 6.543 1.304 -14.234 1 92.25 60 LYS B N 1
ATOM 1620 C CA . LYS B 1 60 ? 7.078 0.53 -15.344 1 92.25 60 LYS B CA 1
ATOM 1621 C C . LYS B 1 60 ? 8.562 0.224 -15.141 1 92.25 60 LYS B C 1
ATOM 1623 O O . LYS B 1 60 ? 9.031 -0.861 -15.492 1 92.25 60 LYS B O 1
ATOM 1628 N N . GLN B 1 61 ? 9.281 1.185 -14.609 1 92.12 61 GLN B N 1
ATOM 1629 C CA . GLN B 1 61 ? 10.711 1 -14.422 1 92.12 61 GLN B CA 1
ATOM 1630 C C . GLN B 1 61 ? 11 -0.149 -13.461 1 92.12 61 GLN B C 1
ATOM 1632 O O . GLN B 1 61 ? 11.938 -0.919 -13.664 1 92.12 61 GLN B O 1
ATOM 1637 N N . THR B 1 62 ? 10.219 -0.208 -12.453 1 93.31 62 THR B N 1
ATOM 1638 C CA . THR B 1 62 ? 10.367 -1.275 -11.469 1 93.31 62 THR B CA 1
ATOM 1639 C C . THR B 1 62 ? 10 -2.625 -12.078 1 93.31 62 THR B C 1
ATOM 1641 O O . THR B 1 62 ? 10.703 -3.619 -11.867 1 93.31 62 THR B O 1
ATOM 1644 N N . VAL B 1 63 ? 8.883 -2.629 -12.82 1 96.5 63 VAL B N 1
ATOM 1645 C CA . VAL B 1 63 ? 8.461 -3.857 -13.492 1 96.5 63 VAL B CA 1
ATOM 1646 C C . VAL B 1 63 ? 9.57 -4.352 -14.414 1 96.5 63 VAL B C 1
ATOM 1648 O O . VAL B 1 63 ? 9.93 -5.531 -14.391 1 96.5 63 VAL B O 1
ATOM 1651 N N . ASN B 1 64 ? 10.109 -3.455 -15.172 1 96.12 64 ASN B N 1
ATOM 1652 C CA . ASN B 1 64 ? 11.156 -3.799 -16.125 1 96.12 64 ASN B CA 1
ATOM 1653 C C . ASN B 1 64 ? 12.359 -4.426 -15.43 1 96.12 64 ASN B C 1
ATOM 1655 O O . ASN B 1 64 ? 12.875 -5.453 -15.875 1 96.12 64 ASN B O 1
ATOM 1659 N N . THR B 1 65 ? 12.766 -3.789 -14.367 1 97.44 65 THR B N 1
ATOM 1660 C CA . THR B 1 65 ? 13.938 -4.262 -13.633 1 97.44 65 THR B CA 1
ATOM 1661 C C . THR B 1 65 ? 13.688 -5.66 -13.078 1 97.44 65 THR B C 1
ATOM 1663 O O . THR B 1 65 ? 14.539 -6.547 -13.203 1 97.44 65 THR B O 1
ATOM 1666 N N . VAL B 1 66 ? 12.586 -5.879 -12.477 1 97.69 66 VAL B N 1
ATOM 1667 C CA . VAL B 1 66 ? 12.273 -7.148 -11.828 1 97.69 66 VAL B CA 1
ATOM 1668 C C . VAL B 1 66 ? 12.094 -8.234 -12.891 1 97.69 66 VAL B C 1
ATOM 1670 O O . VAL B 1 66 ? 12.586 -9.352 -12.734 1 97.69 66 VAL B O 1
ATOM 1673 N N . VAL B 1 67 ? 11.398 -7.918 -13.945 1 97.44 67 VAL B N 1
ATOM 1674 C CA . VAL B 1 67 ? 11.148 -8.867 -15.031 1 97.44 67 VAL B CA 1
ATOM 1675 C C . VAL B 1 67 ? 12.469 -9.305 -15.648 1 97.44 67 VAL B C 1
ATOM 1677 O O . VAL B 1 67 ? 12.688 -10.5 -15.891 1 97.44 67 VAL B O 1
ATOM 1680 N N . HIS B 1 68 ? 13.32 -8.359 -15.867 1 97.44 68 HIS B N 1
ATOM 1681 C CA . HIS B 1 68 ? 14.617 -8.695 -16.453 1 97.44 68 HIS B CA 1
ATOM 1682 C C . HIS B 1 68 ? 15.445 -9.547 -15.5 1 97.44 68 HIS B C 1
ATOM 1684 O O . HIS B 1 68 ? 16.156 -10.453 -15.938 1 97.44 68 HIS B O 1
ATOM 1690 N N . ASP B 1 69 ? 15.391 -9.227 -14.266 1 97.69 69 ASP B N 1
ATOM 1691 C CA . ASP B 1 69 ? 16.094 -10.023 -13.273 1 97.69 69 ASP B CA 1
ATOM 1692 C C . ASP B 1 69 ? 15.578 -11.461 -13.242 1 97.69 69 ASP B C 1
ATOM 1694 O O . ASP B 1 69 ? 16.359 -12.414 -13.203 1 97.69 69 ASP B O 1
ATOM 1698 N N . LEU B 1 70 ? 14.289 -11.633 -13.273 1 98 70 LEU B N 1
ATOM 1699 C CA . LEU B 1 70 ? 13.672 -12.953 -13.273 1 98 70 LEU B CA 1
ATOM 1700 C C . LEU B 1 70 ? 14.031 -13.711 -14.547 1 98 70 LEU B C 1
ATOM 1702 O O . LEU B 1 70 ? 14.219 -14.93 -14.516 1 98 70 LEU B O 1
ATOM 1706 N N . GLU B 1 71 ? 14.047 -12.992 -15.633 1 97.88 71 GLU B N 1
ATOM 1707 C CA . GLU B 1 71 ? 14.445 -13.609 -16.891 1 97.88 71 GLU B CA 1
ATOM 1708 C C . GLU B 1 71 ? 15.883 -14.109 -16.828 1 97.88 71 GLU B C 1
ATOM 1710 O O . GLU B 1 71 ? 16.172 -15.227 -17.266 1 97.88 71 GLU B O 1
ATOM 1715 N N . LYS B 1 72 ? 16.766 -13.266 -16.344 1 97.69 72 LYS B N 1
ATOM 1716 C CA . LYS B 1 72 ? 18.172 -13.609 -16.188 1 97.69 72 LYS B CA 1
ATOM 1717 C C . LYS B 1 72 ? 18.344 -14.883 -15.367 1 97.69 72 LYS B C 1
ATOM 1719 O O . LYS B 1 72 ? 19.25 -15.68 -15.625 1 97.69 72 LYS B O 1
ATOM 1724 N N . HIS B 1 73 ? 17.469 -15.117 -14.445 1 97.38 73 HIS B N 1
ATOM 1725 C CA . HIS B 1 73 ? 17.562 -16.266 -13.555 1 97.38 73 HIS B CA 1
ATOM 1726 C C . HIS B 1 73 ? 16.781 -17.453 -14.109 1 97.38 73 HIS B C 1
ATOM 1728 O O . HIS B 1 73 ? 16.625 -18.484 -13.438 1 97.38 73 HIS B O 1
ATOM 1734 N N . GLY B 1 74 ? 16.234 -17.281 -15.289 1 98 74 GLY B N 1
ATOM 1735 C CA . GLY B 1 74 ? 15.57 -18.375 -15.984 1 98 74 GLY B CA 1
ATOM 1736 C C . GLY B 1 74 ? 14.164 -18.641 -15.477 1 98 74 GLY B C 1
ATOM 1737 O O . GLY B 1 74 ? 13.609 -19.719 -15.703 1 98 74 GLY B O 1
ATOM 1738 N N . LEU B 1 75 ? 13.547 -17.688 -14.758 1 98.31 75 LEU B N 1
ATOM 1739 C CA . LEU B 1 75 ? 12.242 -17.875 -14.133 1 98.31 75 LEU B CA 1
ATOM 1740 C C . LEU B 1 75 ? 11.125 -17.391 -15.047 1 98.31 75 LEU B C 1
ATOM 1742 O O . LEU B 1 75 ? 9.961 -17.781 -14.883 1 98.31 75 LEU B O 1
ATOM 1746 N N . ILE B 1 76 ? 11.445 -16.469 -15.961 1 98.12 76 ILE B N 1
ATOM 1747 C CA . ILE B 1 76 ? 10.469 -15.992 -16.938 1 98.12 76 ILE B CA 1
ATOM 1748 C C . ILE B 1 76 ? 11.07 -16.031 -18.328 1 98.12 76 ILE B C 1
ATOM 1750 O O . ILE B 1 76 ? 12.297 -16.078 -18.484 1 98.12 76 ILE B O 1
ATOM 1754 N N . GLU B 1 77 ? 10.234 -16.109 -19.312 1 97.06 77 GLU B N 1
ATOM 1755 C CA . GLU B 1 77 ? 10.602 -15.977 -20.719 1 97.06 77 GLU B CA 1
ATOM 1756 C C . GLU B 1 77 ? 9.766 -14.906 -21.406 1 97.06 77 GLU B C 1
ATOM 1758 O O . GLU B 1 77 ? 8.578 -14.75 -21.109 1 97.06 77 GLU B O 1
ATOM 1763 N N . MET B 1 78 ? 10.43 -14.203 -22.25 1 93.56 78 MET B N 1
ATOM 1764 C CA . MET B 1 78 ? 9.742 -13.188 -23.047 1 93.56 78 MET B CA 1
ATOM 1765 C C . MET B 1 78 ? 9.766 -13.531 -24.531 1 93.56 78 MET B C 1
ATOM 1767 O O . MET B 1 78 ? 10.828 -13.828 -25.078 1 93.56 78 MET B O 1
ATOM 1771 N N . THR B 1 79 ? 8.609 -13.547 -25.078 1 92 79 THR B N 1
ATOM 1772 C CA . THR B 1 79 ? 8.492 -13.852 -26.5 1 92 79 THR B CA 1
ATOM 1773 C C . THR B 1 79 ? 7.715 -12.766 -27.219 1 92 79 THR B C 1
ATOM 1775 O O . THR B 1 79 ? 6.875 -12.086 -26.625 1 92 79 THR B O 1
ATOM 1778 N N . PRO B 1 80 ? 8.062 -12.531 -28.516 1 88.88 80 PRO B N 1
ATOM 1779 C CA . PRO B 1 80 ? 7.301 -11.531 -29.266 1 88.88 80 PRO B CA 1
ATOM 1780 C C . PRO B 1 80 ? 5.82 -11.891 -29.391 1 88.88 80 PRO B C 1
ATOM 1782 O O . PRO B 1 80 ? 5.477 -13.062 -29.531 1 88.88 80 PRO B O 1
ATOM 1785 N N . SER B 1 81 ? 5.012 -10.844 -29.203 1 84.12 81 SER B N 1
ATOM 1786 C CA . SER B 1 81 ? 3.578 -11.047 -29.391 1 84.12 81 SER B CA 1
ATOM 1787 C C . SER B 1 81 ? 3.234 -11.336 -30.844 1 84.12 81 SER B C 1
ATOM 1789 O O . SER B 1 81 ? 3.883 -10.82 -31.75 1 84.12 81 SER B O 1
ATOM 1791 N N . LYS B 1 82 ? 2.287 -12.164 -31 1 80.69 82 LYS B N 1
ATOM 1792 C CA . LYS B 1 82 ? 1.843 -12.5 -32.344 1 80.69 82 LYS B CA 1
ATOM 1793 C C . LYS B 1 82 ? 1.093 -11.336 -33 1 80.69 82 LYS B C 1
ATOM 1795 O O . LYS B 1 82 ? 1.078 -11.195 -34.219 1 80.69 82 LYS B O 1
ATOM 1800 N N . THR B 1 83 ? 0.484 -10.57 -32.156 1 80.94 83 THR B N 1
ATOM 1801 C CA . THR B 1 83 ? -0.392 -9.508 -32.656 1 80.94 83 THR B CA 1
ATOM 1802 C C . THR B 1 83 ? 0.356 -8.18 -32.719 1 80.94 83 THR B C 1
ATOM 1804 O O . THR B 1 83 ? 0.002 -7.301 -33.5 1 80.94 83 THR B O 1
ATOM 1807 N N . ASP B 1 84 ? 1.173 -7.992 -31.828 1 73.81 84 ASP B N 1
ATOM 1808 C CA . ASP B 1 84 ? 1.981 -6.781 -31.781 1 73.81 84 ASP B CA 1
ATOM 1809 C C . ASP B 1 84 ? 3.461 -7.113 -31.594 1 73.81 84 ASP B C 1
ATOM 1811 O O . ASP B 1 84 ? 3.924 -7.301 -30.469 1 73.81 84 ASP B O 1
ATOM 1815 N N . LYS B 1 85 ? 4.16 -7.098 -32.719 1 74.19 85 LYS B N 1
ATOM 1816 C CA . LYS B 1 85 ? 5.551 -7.531 -32.719 1 74.19 85 LYS B CA 1
ATOM 1817 C C . LYS B 1 85 ? 6.387 -6.656 -31.781 1 74.19 85 LYS B C 1
ATOM 1819 O O . LYS B 1 85 ? 7.484 -7.047 -31.375 1 74.19 85 LYS B O 1
ATOM 1824 N N . ARG B 1 86 ? 5.812 -5.527 -31.453 1 74.88 86 ARG B N 1
ATOM 1825 C CA . ARG B 1 86 ? 6.562 -4.617 -30.594 1 74.88 86 ARG B CA 1
ATOM 1826 C C . ARG B 1 86 ? 6.312 -4.934 -29.109 1 74.88 86 ARG B C 1
ATOM 1828 O O . ARG B 1 86 ? 7.07 -4.5 -28.25 1 74.88 86 ARG B O 1
ATOM 1835 N N . SER B 1 87 ? 5.285 -5.727 -28.984 1 80.25 87 SER B N 1
ATOM 1836 C CA . SER B 1 87 ? 4.973 -6.102 -27.609 1 80.25 87 SER B CA 1
ATOM 1837 C C . SER B 1 87 ? 5.504 -7.492 -27.281 1 80.25 87 SER B C 1
ATOM 1839 O O . SER B 1 87 ? 5.633 -8.336 -28.172 1 80.25 87 SER B O 1
ATOM 1841 N N . ARG B 1 88 ? 6.047 -7.617 -26.078 1 89.19 88 ARG B N 1
ATOM 1842 C CA . ARG B 1 88 ? 6.551 -8.914 -25.641 1 89.19 88 ARG B CA 1
ATOM 1843 C C . ARG B 1 88 ? 5.578 -9.586 -24.688 1 89.19 88 ARG B C 1
ATOM 1845 O O . ARG B 1 88 ? 4.969 -8.914 -23.844 1 89.19 88 ARG B O 1
ATOM 1852 N N . ILE B 1 89 ? 5.41 -10.891 -24.953 1 94.38 89 ILE B N 1
ATOM 1853 C CA . ILE B 1 89 ? 4.605 -11.703 -24.047 1 94.38 89 ILE B CA 1
ATOM 1854 C C . ILE B 1 89 ? 5.496 -12.305 -22.969 1 94.38 89 ILE B C 1
ATOM 1856 O O . ILE B 1 89 ? 6.527 -12.906 -23.266 1 94.38 89 ILE B O 1
ATOM 1860 N N . ILE B 1 90 ? 5.113 -12.062 -21.703 1 97.12 90 ILE B N 1
ATOM 1861 C CA . ILE B 1 90 ? 5.855 -12.586 -20.562 1 97.12 90 ILE B CA 1
ATOM 1862 C C . ILE B 1 90 ? 5.168 -13.844 -20.047 1 97.12 90 ILE B C 1
ATOM 1864 O O . ILE B 1 90 ? 3.951 -13.859 -19.844 1 97.12 90 ILE B O 1
ATOM 1868 N N . SER B 1 91 ? 5.988 -14.867 -19.859 1 97 91 SER B N 1
ATOM 1869 C CA . SER B 1 91 ? 5.457 -16.094 -19.297 1 97 91 SER B CA 1
ATOM 1870 C C . SER B 1 91 ? 6.434 -16.703 -18.297 1 97 91 SER B C 1
ATOM 1872 O O . SER B 1 91 ? 7.652 -16.578 -18.438 1 97 91 SER B O 1
ATOM 1874 N N . LEU B 1 92 ? 5.844 -17.297 -17.234 1 98.12 92 LEU B N 1
ATOM 1875 C CA . LEU B 1 92 ? 6.672 -18.078 -16.328 1 98.12 92 LEU B CA 1
ATOM 1876 C C . LEU B 1 92 ? 7.172 -19.359 -17 1 98.12 92 LEU B C 1
ATOM 1878 O O . LEU B 1 92 ? 6.398 -20.062 -17.656 1 98.12 92 LEU B O 1
ATOM 1882 N N . THR B 1 93 ? 8.484 -19.641 -16.859 1 98.25 93 THR B N 1
ATOM 1883 C CA . THR B 1 93 ? 9 -20.953 -17.219 1 98.25 93 THR B CA 1
ATOM 1884 C C . THR B 1 93 ? 8.516 -22.016 -16.234 1 98.25 93 THR B C 1
ATOM 1886 O O . THR B 1 93 ? 7.828 -21.703 -15.266 1 98.25 93 THR B O 1
ATOM 1889 N N . ASP B 1 94 ? 8.875 -23.312 -16.531 1 98.25 94 ASP B N 1
ATOM 1890 C CA . ASP B 1 94 ? 8.555 -24.359 -15.57 1 98.25 94 ASP B CA 1
ATOM 1891 C C . ASP B 1 94 ? 9.188 -24.062 -14.211 1 98.25 94 ASP B C 1
ATOM 1893 O O . ASP B 1 94 ? 8.539 -24.219 -13.172 1 98.25 94 ASP B O 1
ATOM 1897 N N . ALA B 1 95 ? 10.438 -23.609 -14.281 1 98.25 95 ALA B N 1
ATOM 1898 C CA . ALA B 1 95 ? 11.133 -23.234 -13.055 1 98.25 95 ALA B CA 1
ATOM 1899 C C . ALA B 1 95 ? 10.469 -22.016 -12.414 1 98.25 95 ALA B C 1
ATOM 1901 O O . ALA B 1 95 ? 10.383 -21.922 -11.188 1 98.25 95 ALA B O 1
ATOM 1902 N N . GLY B 1 96 ? 10.008 -21.078 -13.25 1 98.25 96 GLY B N 1
ATOM 1903 C CA . GLY B 1 96 ? 9.312 -19.891 -12.773 1 98.25 96 GLY B CA 1
ATOM 1904 C C . GLY B 1 96 ? 7.98 -20.203 -12.117 1 98.25 96 GLY B C 1
ATOM 1905 O O . GLY B 1 96 ? 7.633 -19.594 -11.094 1 98.25 96 GLY B O 1
ATOM 1906 N N . GLN B 1 97 ? 7.273 -21.141 -12.719 1 98.12 97 GLN B N 1
ATOM 1907 C CA . GLN B 1 97 ? 6.008 -21.578 -12.148 1 98.12 97 GLN B CA 1
ATOM 1908 C C . GLN B 1 97 ? 6.215 -22.234 -10.781 1 98.12 97 GLN B C 1
ATOM 1910 O O . GLN B 1 97 ? 5.461 -21.984 -9.844 1 98.12 97 GLN B O 1
ATOM 1915 N N . ALA B 1 98 ? 7.227 -23.078 -10.727 1 98.19 98 ALA B N 1
ATOM 1916 C CA . ALA B 1 98 ? 7.547 -23.75 -9.461 1 98.19 98 ALA B CA 1
ATOM 1917 C C . ALA B 1 98 ? 7.957 -22.734 -8.398 1 98.19 98 ALA B C 1
ATOM 1919 O O . ALA B 1 98 ? 7.531 -22.828 -7.246 1 98.19 98 ALA B O 1
ATOM 1920 N N . TYR B 1 99 ? 8.75 -21.781 -8.828 1 97.81 99 TYR B N 1
ATOM 1921 C CA . TYR B 1 99 ? 9.211 -20.734 -7.926 1 97.81 99 TYR B CA 1
ATOM 1922 C C . TYR B 1 99 ? 8.047 -19.891 -7.434 1 97.81 99 TYR B C 1
ATOM 1924 O O . TYR B 1 99 ? 7.926 -19.625 -6.238 1 97.81 99 TYR B O 1
ATOM 1932 N N . ALA B 1 100 ? 7.188 -19.469 -8.312 1 97.56 100 ALA B N 1
ATOM 1933 C CA . ALA B 1 100 ? 6.031 -18.641 -7.973 1 97.56 100 ALA B CA 1
ATOM 1934 C C . ALA B 1 100 ? 5.074 -19.406 -7.055 1 97.56 100 ALA B C 1
ATOM 1936 O O . ALA B 1 100 ? 4.516 -18.828 -6.121 1 97.56 100 ALA B O 1
ATOM 1937 N N . MET B 1 101 ? 4.852 -20.641 -7.352 1 97.25 101 MET B N 1
ATOM 1938 C CA . MET B 1 101 ? 3.992 -21.469 -6.512 1 97.25 101 MET B CA 1
ATOM 1939 C C . MET B 1 101 ? 4.551 -21.562 -5.094 1 97.25 101 MET B C 1
ATOM 1941 O O . MET B 1 101 ? 3.801 -21.484 -4.121 1 97.25 101 MET B O 1
ATOM 1945 N N . GLU B 1 102 ? 5.824 -21.719 -4.996 1 96.88 102 GLU B N 1
ATOM 1946 C CA . GLU B 1 102 ? 6.488 -21.812 -3.699 1 96.88 102 GLU B CA 1
ATOM 1947 C C . GLU B 1 102 ? 6.387 -20.5 -2.922 1 96.88 102 GLU B C 1
ATOM 1949 O O . GLU B 1 102 ? 6.176 -20.516 -1.708 1 96.88 102 GLU B O 1
ATOM 1954 N N . LYS B 1 103 ? 6.527 -19.375 -3.59 1 96.12 103 LYS B N 1
ATOM 1955 C CA . LYS B 1 103 ? 6.656 -18.094 -2.924 1 96.12 103 LYS B CA 1
ATOM 1956 C C . LYS B 1 103 ? 5.293 -17.422 -2.744 1 96.12 103 LYS B C 1
ATOM 1958 O O . LYS B 1 103 ? 5.012 -16.844 -1.692 1 96.12 103 LYS B O 1
ATOM 1963 N N . ILE B 1 104 ? 4.434 -17.547 -3.77 1 96.62 104 ILE B N 1
ATOM 1964 C CA . ILE B 1 104 ? 3.182 -16.797 -3.791 1 96.62 104 ILE B CA 1
ATOM 1965 C C . ILE B 1 104 ? 2.025 -17.703 -3.396 1 96.62 104 ILE B C 1
ATOM 1967 O O . ILE B 1 104 ? 1.013 -17.25 -2.865 1 96.62 104 ILE B O 1
ATOM 1971 N N . GLY B 1 105 ? 2.139 -19.016 -3.646 1 95.44 105 GLY B N 1
ATOM 1972 C CA . GLY B 1 105 ? 1.094 -19.969 -3.316 1 95.44 105 GLY B CA 1
ATOM 1973 C C . GLY B 1 105 ? 0.612 -19.859 -1.882 1 95.44 105 GLY B C 1
ATOM 1974 O O . GLY B 1 105 ? -0.581 -19.672 -1.635 1 95.44 105 GLY B O 1
ATOM 1975 N N . PRO B 1 106 ? 1.521 -19.953 -0.923 1 95.44 106 PRO B N 1
ATOM 1976 C CA . PRO B 1 106 ? 1.128 -19.844 0.483 1 95.44 106 PRO B CA 1
ATOM 1977 C C . PRO B 1 106 ? 0.452 -18.5 0.804 1 95.44 106 PRO B C 1
ATOM 1979 O O . PRO B 1 106 ? -0.438 -18.453 1.657 1 95.44 106 PRO B O 1
ATOM 1982 N N . LEU B 1 107 ? 0.872 -17.438 0.171 1 95.31 107 LEU B N 1
ATOM 1983 C CA . LEU B 1 107 ? 0.243 -16.141 0.357 1 95.31 107 LEU B CA 1
ATOM 1984 C C . LEU B 1 107 ? -1.211 -16.172 -0.101 1 95.31 107 LEU B C 1
ATOM 1986 O O . LEU B 1 107 ? -2.104 -15.719 0.623 1 95.31 107 LEU B O 1
ATOM 1990 N N . LEU B 1 108 ? -1.453 -16.688 -1.277 1 95.25 108 LEU B N 1
ATOM 1991 C CA . LEU B 1 108 ? -2.799 -16.797 -1.828 1 95.25 108 LEU B CA 1
ATOM 1992 C C . LEU B 1 108 ? -3.686 -17.656 -0.932 1 95.25 108 LEU B C 1
ATOM 1994 O O . LEU B 1 108 ? -4.844 -17.312 -0.688 1 95.25 108 LEU B O 1
ATOM 1998 N N . ASP B 1 109 ? -3.123 -18.75 -0.485 1 95.12 109 ASP B N 1
ATOM 1999 C CA . ASP B 1 109 ? -3.877 -19.641 0.393 1 95.12 109 ASP B CA 1
ATOM 2000 C C . ASP B 1 109 ? -4.258 -18.938 1.692 1 95.12 109 ASP B C 1
ATOM 2002 O O . ASP B 1 109 ? -5.379 -19.094 2.186 1 95.12 109 ASP B O 1
ATOM 2006 N N . THR B 1 110 ? -3.305 -18.219 2.246 1 95.38 110 THR B N 1
ATOM 2007 C CA . THR B 1 110 ? -3.555 -17.469 3.469 1 95.38 110 THR B CA 1
ATOM 2008 C C . THR B 1 110 ? -4.652 -16.422 3.246 1 95.38 110 THR B C 1
ATOM 2010 O O . THR B 1 110 ? -5.57 -16.297 4.059 1 95.38 110 THR B O 1
ATOM 2013 N N . GLU B 1 111 ? -4.559 -15.672 2.168 1 95.62 111 GLU B N 1
ATOM 2014 C CA . GLU B 1 111 ? -5.562 -14.664 1.832 1 95.62 111 GLU B CA 1
ATOM 2015 C C . GLU B 1 111 ? -6.945 -15.297 1.681 1 95.62 111 GLU B C 1
ATOM 2017 O O . GLU B 1 111 ? -7.938 -14.766 2.178 1 95.62 111 GLU B O 1
ATOM 2022 N N . LYS B 1 112 ? -7.008 -16.422 0.971 1 95.25 112 LYS B N 1
ATOM 2023 C CA . LYS B 1 112 ? -8.266 -17.125 0.76 1 95.25 112 LYS B CA 1
ATOM 2024 C C . LYS B 1 112 ? -8.891 -17.547 2.088 1 95.25 112 LYS B C 1
ATOM 2026 O O . LYS B 1 112 ? -10.094 -17.422 2.287 1 95.25 112 LYS B O 1
ATOM 2031 N N . GLN B 1 113 ? -8.039 -18.094 2.967 1 95.62 113 GLN B N 1
ATOM 2032 C CA . GLN B 1 113 ? -8.508 -18.531 4.277 1 95.62 113 GLN B CA 1
ATOM 2033 C C . GLN B 1 113 ? -9.047 -17.344 5.086 1 95.62 113 GLN B C 1
ATOM 2035 O O . GLN B 1 113 ? -10.086 -17.469 5.738 1 95.62 113 GLN B O 1
ATOM 2040 N N . ILE B 1 114 ? -8.352 -16.266 5.066 1 96.44 114 ILE B N 1
ATOM 2041 C CA . ILE B 1 114 ? -8.766 -15.07 5.797 1 96.44 114 ILE B CA 1
ATOM 2042 C C . ILE B 1 114 ? -10.094 -14.562 5.25 1 96.44 114 ILE B C 1
ATOM 2044 O O . ILE B 1 114 ? -11.008 -14.234 6.02 1 96.44 114 ILE B O 1
ATOM 2048 N N . CYS B 1 115 ? -10.242 -14.484 3.922 1 95.75 115 CYS B N 1
ATOM 2049 C CA . CYS B 1 115 ? -11.484 -14.039 3.303 1 95.75 115 CYS B CA 1
ATOM 2050 C C . CYS B 1 115 ? -12.641 -14.953 3.678 1 95.75 115 CYS B C 1
ATOM 2052 O O . CYS B 1 115 ? -13.758 -14.484 3.918 1 95.75 115 CYS B O 1
ATOM 2054 N N . HIS B 1 116 ? -12.359 -16.25 3.721 1 95.56 116 HIS B N 1
ATOM 2055 C CA . HIS B 1 116 ? -13.375 -17.219 4.125 1 95.56 116 HIS B CA 1
ATOM 2056 C C . HIS B 1 116 ? -13.812 -16.984 5.566 1 95.56 116 HIS B C 1
ATOM 2058 O O . HIS B 1 116 ? -15.008 -17.031 5.875 1 95.56 116 HIS B O 1
ATOM 2064 N N . GLN B 1 117 ? -12.859 -16.719 6.492 1 96.62 117 GLN B N 1
ATOM 2065 C CA . GLN B 1 117 ? -13.141 -16.484 7.902 1 96.62 117 GLN B CA 1
ATOM 2066 C C . GLN B 1 117 ? -13.969 -15.219 8.094 1 96.62 117 GLN B C 1
ATOM 2068 O O . GLN B 1 117 ? -14.836 -15.156 8.961 1 96.62 117 GLN B O 1
ATOM 2073 N N . ILE B 1 118 ? -13.719 -14.195 7.324 1 96.88 118 ILE B N 1
ATOM 2074 C CA . ILE B 1 118 ? -14.422 -12.93 7.434 1 96.88 118 ILE B CA 1
ATOM 2075 C C . ILE B 1 118 ? -15.828 -13.062 6.836 1 96.88 118 ILE B C 1
ATOM 2077 O O . ILE B 1 118 ? -16.797 -12.547 7.395 1 96.88 118 ILE B O 1
ATOM 2081 N N . GLY B 1 119 ? -15.953 -13.734 5.73 1 96.44 119 GLY B N 1
ATOM 2082 C CA . GLY B 1 119 ? -17.219 -13.922 5.051 1 96.44 119 GLY B CA 1
ATOM 2083 C C . GLY B 1 119 ? -17.297 -13.188 3.723 1 96.44 119 GLY B C 1
ATOM 2084 O O . GLY B 1 119 ? -16.859 -12.039 3.613 1 96.44 119 GLY B O 1
ATOM 2085 N N . SER B 1 120 ? -17.953 -13.82 2.73 1 93.38 120 SER B N 1
ATOM 2086 C CA . SER B 1 120 ? -17.984 -13.336 1.354 1 93.38 120 SER B CA 1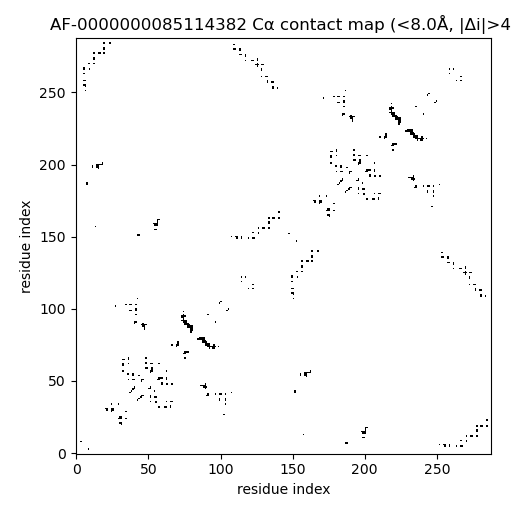
ATOM 2087 C C . SER B 1 120 ? -18.734 -12.016 1.251 1 93.38 120 SER B C 1
ATOM 2089 O O . SER B 1 120 ? -18.312 -11.117 0.515 1 93.38 120 SER B O 1
ATOM 2091 N N . ASP B 1 121 ? -19.75 -11.852 2.004 1 95.62 121 ASP B N 1
ATOM 2092 C CA . ASP B 1 121 ? -20.562 -10.641 1.921 1 95.62 121 ASP B CA 1
ATOM 2093 C C . ASP B 1 121 ? -19.797 -9.43 2.455 1 95.62 121 ASP B C 1
ATOM 2095 O O . ASP B 1 121 ? -19.812 -8.359 1.85 1 95.62 121 ASP B O 1
ATOM 2099 N N . ARG B 1 122 ? -19.156 -9.602 3.586 1 95.62 122 ARG B N 1
ATOM 2100 C CA . ARG B 1 122 ? -18.359 -8.531 4.184 1 95.62 122 ARG B CA 1
ATOM 2101 C C . ARG B 1 122 ? -17.203 -8.125 3.268 1 95.62 122 ARG B C 1
ATOM 2103 O O . ARG B 1 122 ? -16.969 -6.934 3.059 1 95.62 122 ARG B O 1
ATOM 2110 N N . ILE B 1 123 ? -16.578 -9.117 2.678 1 95.44 123 ILE B N 1
ATOM 2111 C CA . ILE B 1 123 ? -15.438 -8.844 1.813 1 95.44 123 ILE B CA 1
ATOM 2112 C C . ILE B 1 123 ? -15.906 -8.141 0.543 1 95.44 123 ILE B C 1
ATOM 2114 O O . ILE B 1 123 ? -15.305 -7.148 0.117 1 95.44 123 ILE B O 1
ATOM 2118 N N . SER B 1 124 ? -16.969 -8.703 -0.04 1 95.56 124 SER B N 1
ATOM 2119 C CA . SER B 1 124 ? -17.484 -8.102 -1.267 1 95.56 124 SER B CA 1
ATOM 2120 C C . SER B 1 124 ? -17.891 -6.648 -1.048 1 95.56 124 SER B C 1
ATOM 2122 O O . SER B 1 124 ? -17.625 -5.793 -1.896 1 95.56 124 SER B O 1
ATOM 2124 N N . SER B 1 125 ? -18.484 -6.34 0.068 1 96.31 125 SER B N 1
ATOM 2125 C CA . SER B 1 125 ? -18.891 -4.977 0.402 1 96.31 125 SER B CA 1
ATOM 2126 C C . SER B 1 125 ? -17.672 -4.07 0.584 1 96.31 125 SER B C 1
ATOM 2128 O O . SER B 1 125 ? -17.672 -2.924 0.133 1 96.31 125 SER B O 1
ATOM 2130 N N . ALA B 1 126 ? -16.656 -4.531 1.256 1 96.06 126 ALA B N 1
ATOM 2131 C CA . ALA B 1 126 ? -15.438 -3.758 1.459 1 96.06 126 ALA B CA 1
ATOM 2132 C C . ALA B 1 126 ? -14.758 -3.455 0.129 1 96.06 126 ALA B C 1
ATOM 2134 O O . ALA B 1 126 ? -14.297 -2.332 -0.099 1 96.06 126 ALA B O 1
ATOM 2135 N N . VAL B 1 127 ? -14.703 -4.477 -0.729 1 95.38 127 VAL B N 1
ATOM 2136 C CA . VAL B 1 127 ? -14.078 -4.32 -2.039 1 95.38 127 VAL B CA 1
ATOM 2137 C C . VAL B 1 127 ? -14.82 -3.25 -2.84 1 95.38 127 VAL B C 1
ATOM 2139 O O . VAL B 1 127 ? -14.195 -2.396 -3.475 1 95.38 127 VAL B O 1
ATOM 2142 N N . GLU B 1 128 ? -16.125 -3.32 -2.799 1 96.25 128 GLU B N 1
ATOM 2143 C CA . GLU B 1 128 ? -16.922 -2.34 -3.527 1 96.25 128 GLU B CA 1
ATOM 2144 C C . GLU B 1 128 ? -16.656 -0.925 -3.025 1 96.25 128 GLU B C 1
ATOM 2146 O O . GLU B 1 128 ? -16.547 0.011 -3.82 1 96.25 128 GLU B O 1
ATOM 2151 N N . THR B 1 129 ? -16.625 -0.747 -1.72 1 96.62 129 THR B N 1
ATOM 2152 C CA . THR B 1 129 ? -16.375 0.555 -1.111 1 96.62 129 THR B CA 1
ATOM 2153 C C . THR B 1 129 ? -14.984 1.059 -1.472 1 96.62 129 THR B C 1
ATOM 2155 O O . THR B 1 129 ? -14.812 2.223 -1.842 1 96.62 129 THR B O 1
ATOM 2158 N N . LEU B 1 130 ? -13.992 0.206 -1.419 1 94.94 130 LEU B N 1
ATOM 2159 C CA . LEU B 1 130 ? -12.609 0.578 -1.714 1 94.94 130 LEU B CA 1
ATOM 2160 C C . LEU B 1 130 ? -12.438 0.899 -3.195 1 94.94 130 LEU B C 1
ATOM 2162 O O . LEU B 1 130 ? -11.672 1.796 -3.555 1 94.94 130 LEU B O 1
ATOM 2166 N N . ASP B 1 131 ? -13.102 0.093 -4 1 95.19 131 ASP B N 1
ATOM 2167 C CA . ASP B 1 131 ? -13.078 0.388 -5.43 1 95.19 131 ASP B CA 1
ATOM 2168 C C . ASP B 1 131 ? -13.648 1.776 -5.711 1 95.19 131 ASP B C 1
ATOM 2170 O O . ASP B 1 131 ? -13.109 2.521 -6.527 1 95.19 131 ASP B O 1
ATOM 2174 N N . LEU B 1 132 ? -14.766 2.07 -5.086 1 96.88 132 LEU B N 1
ATOM 2175 C CA . LEU B 1 132 ? -15.359 3.393 -5.25 1 96.88 132 LEU B CA 1
ATOM 2176 C C . LEU B 1 132 ? -14.414 4.48 -4.75 1 96.88 132 LEU B C 1
ATOM 2178 O O . LEU B 1 132 ? -14.289 5.539 -5.371 1 96.88 132 LEU B O 1
ATOM 2182 N N . PHE B 1 133 ? -13.766 4.277 -3.635 1 96.75 133 PHE B N 1
ATOM 2183 C CA . PHE B 1 133 ? -12.766 5.207 -3.129 1 96.75 133 PHE B CA 1
ATOM 2184 C C . PHE B 1 133 ? -11.695 5.473 -4.18 1 96.75 133 PHE B C 1
ATOM 2186 O O . PHE B 1 133 ? -11.359 6.629 -4.453 1 96.75 133 PHE B O 1
ATOM 2193 N N . ASN B 1 134 ? -11.164 4.398 -4.73 1 95.81 134 ASN B N 1
ATOM 2194 C CA . ASN B 1 134 ? -10.102 4.512 -5.727 1 95.81 134 ASN B CA 1
ATOM 2195 C C . ASN B 1 134 ? -10.57 5.277 -6.957 1 95.81 134 ASN B C 1
ATOM 2197 O O . ASN B 1 134 ? -9.82 6.09 -7.512 1 95.81 134 ASN B O 1
ATOM 2201 N N . VAL B 1 135 ? -11.766 4.984 -7.395 1 96.56 135 VAL B N 1
ATOM 2202 C CA . VAL B 1 135 ? -12.312 5.645 -8.57 1 96.56 135 VAL B CA 1
ATOM 2203 C C . VAL B 1 135 ? -12.43 7.145 -8.32 1 96.56 135 VAL B C 1
ATOM 2205 O O . VAL B 1 135 ? -12.008 7.957 -9.148 1 96.56 135 VAL B O 1
ATOM 2208 N N . LEU B 1 136 ? -12.969 7.547 -7.195 1 96.81 136 LEU B N 1
ATOM 2209 C CA . LEU B 1 136 ? -13.141 8.953 -6.844 1 96.81 136 LEU B CA 1
ATOM 2210 C C . LEU B 1 136 ? -11.781 9.625 -6.633 1 96.81 136 LEU B C 1
ATOM 2212 O O . LEU B 1 136 ? -11.594 10.781 -7.012 1 96.81 136 LEU B O 1
ATOM 2216 N N . PHE B 1 137 ? -10.859 8.914 -6.047 1 96.06 137 PHE B N 1
ATOM 2217 C CA . PHE B 1 137 ? -9.516 9.445 -5.836 1 96.06 137 PHE B CA 1
ATOM 2218 C C . PHE B 1 137 ? -8.82 9.703 -7.164 1 96.06 137 PHE B C 1
ATOM 2220 O O . PHE B 1 137 ? -8.188 10.742 -7.355 1 96.06 137 PHE B O 1
ATOM 2227 N N . GLU B 1 138 ? -8.914 8.758 -7.984 1 94.56 138 GLU B N 1
ATOM 2228 C CA . GLU B 1 138 ? -8.297 8.898 -9.305 1 94.56 138 GLU B CA 1
ATOM 2229 C C . GLU B 1 138 ? -8.891 10.078 -10.07 1 94.56 138 GLU B C 1
ATOM 2231 O O . GLU B 1 138 ? -8.172 10.797 -10.766 1 94.56 138 GLU B O 1
ATOM 2236 N N . ARG B 1 139 ? -10.164 10.242 -9.992 1 94.31 139 ARG B N 1
ATOM 2237 C CA . ARG B 1 139 ? -10.82 11.375 -10.633 1 94.31 139 ARG B CA 1
ATOM 2238 C C . ARG B 1 139 ? -10.273 12.695 -10.109 1 94.31 139 ARG B C 1
ATOM 2240 O O . ARG B 1 139 ? -10.055 13.633 -10.883 1 94.31 139 ARG B O 1
ATOM 2247 N N . ASN B 1 140 ? -10.094 12.789 -8.805 1 90.62 140 ASN B N 1
ATOM 2248 C CA . ASN B 1 140 ? -9.539 13.992 -8.195 1 90.62 140 ASN B CA 1
ATOM 2249 C C . ASN B 1 140 ? -8.102 14.227 -8.625 1 90.62 140 ASN B C 1
ATOM 2251 O O . ASN B 1 140 ? -7.68 15.375 -8.805 1 90.62 140 ASN B O 1
ATOM 2255 N N . LEU B 1 141 ? -7.328 13.148 -8.719 1 87.81 141 LEU B N 1
ATOM 2256 C CA . LEU B 1 141 ? -5.934 13.219 -9.141 1 87.81 141 LEU B CA 1
ATOM 2257 C C . LEU B 1 141 ? -5.828 13.75 -10.57 1 87.81 141 LEU B C 1
ATOM 2259 O O . LEU B 1 141 ? -4.902 14.5 -10.891 1 87.81 141 LEU B O 1
ATOM 2263 N N . ASN B 1 142 ? -6.738 13.391 -11.352 1 84.38 142 ASN B N 1
ATOM 2264 C CA . ASN B 1 142 ? -6.719 13.82 -12.75 1 84.38 142 ASN B CA 1
ATOM 2265 C C . ASN B 1 142 ? -7.219 15.25 -12.906 1 84.38 142 ASN B C 1
ATOM 2267 O O . ASN B 1 142 ? -6.895 15.922 -13.883 1 84.38 142 ASN B O 1
ATOM 2271 N N . GLU B 1 143 ? -8.016 15.719 -11.992 1 74.62 143 GLU B N 1
ATOM 2272 C CA . GLU B 1 143 ? -8.562 17.062 -12.047 1 74.62 143 GLU B CA 1
ATOM 2273 C C . GLU B 1 143 ? -7.582 18.094 -11.484 1 74.62 143 GLU B C 1
ATOM 2275 O O . GLU B 1 143 ? -7.621 19.266 -11.852 1 74.62 143 GLU B O 1
ATOM 2280 N N . VAL B 1 144 ? -6.688 17.797 -10.633 1 65.44 144 VAL B N 1
ATOM 2281 C CA . VAL B 1 144 ? -5.773 18.766 -10.031 1 65.44 144 VAL B CA 1
ATOM 2282 C C . VAL B 1 144 ? -4.406 18.656 -10.711 1 65.44 144 VAL B C 1
ATOM 2284 O O . VAL B 1 144 ? -3.955 17.562 -11.055 1 65.44 144 VAL B O 1
#

Solvent-accessible surface area (backbone atoms only — not comparable to full-atom values): 15053 Å² total; per-residue (Å²): 124,77,89,54,56,70,49,53,46,44,48,40,43,50,22,42,43,52,30,51,52,41,49,51,23,49,77,68,75,39,49,55,68,50,46,44,51,43,40,24,43,66,72,69,59,32,43,31,68,65,47,30,23,65,50,46,30,44,57,63,69,59,48,51,53,46,52,50,53,37,34,75,71,54,27,33,46,75,40,70,30,92,87,40,72,86,40,55,33,41,40,68,30,74,63,18,46,53,49,35,45,68,67,44,41,61,54,53,53,50,42,46,50,50,42,61,73,72,28,68,66,57,49,52,50,26,38,52,49,46,43,50,49,44,53,54,48,51,54,51,58,71,71,100,126,79,89,54,56,69,50,54,46,44,48,40,42,49,21,41,44,53,30,52,51,41,50,51,22,50,77,70,75,40,50,52,68,51,48,45,50,42,40,23,43,66,71,68,58,33,43,30,66,65,48,30,23,63,53,44,31,46,57,61,69,58,47,50,54,46,52,51,52,36,34,75,71,54,26,34,46,75,40,72,29,92,86,40,73,88,38,54,34,40,42,66,30,75,61,19,47,53,49,36,46,68,67,44,40,61,52,52,50,51,42,47,51,49,43,60,72,70,27,68,66,57,48,52,51,28,39,53,51,48,43,51,48,43,54,53,48,51,54,52,56,71,72,101

Nearest PDB structures (foldseek):
  7kfq-assembly1_A  TM=7.884E-01  e=2.255E-06  Variovorax paradoxus
  3vod-assembly1_A  TM=6.763E-01  e=8.397E-06  Escherichia coli K-12
  3voe-assembly1_B  TM=6.677E-01  e=1.148E-05  Escherichia coli K-12
  3voe-assembly1_A  TM=6.730E-01  e=2.759E-05  Escherichia coli K-12
  3bpx-assembly1_A  TM=5.578E-01  e=4.016E-05  unclassified

Foldseek 3Di:
DPPDDPVVVVVVVVVVVVVVLQVLQVVLPHGSLLLLQLCCCQPVVAFFLVSSCVVSVHDSVSSVVNLVVCVVVVQKDWDQDPVHNVTITIHGDPNNNVVSCVRCVVVVVVVVVVDVVVDVVVVVVVVVVVVVVVVVVVVVVVVD/DPPDDPVVVVVVVVVVVVVVLQVLQVVLPHGSLLLLQLCCCQPVVDFFLVSSCVVSVHDSVSSVVNLVVCVVVVQKDWDQDPVHNVTITIHGDPNNNVVSCVRCVVVVVVVVVVDVVVDVVVVVVVVVVVVVVVVVVVVVVVVD

Organism: Ligilactobacillus ruminis (strain ATCC 27782 / RF3) (NCBI:txid1069534)

pLDDT: mean 92.6, std 8.19, range [38.94, 98.31]

Sequence (288 aa):
MLDYSLNMSIDLTWFKCNMLYSRWAAKNGMGYPEMMVLYGLYAFKCSSQKEIAEHCGIVKQTVNTVVHDLEKHGLIEMTPSKTDKRSRIISLTDAGQAYAMEKIGPLLDTEKQICHQIGSDRISSAVETLDLFNVLFERNLNEVMLDYSLNMSIDLTWFKCNMLYSRWAAKNGMGYPEMMVLYGLYAFKCSSQKEIAEHCGIVKQTVNTVVHDLEKHGLIEMTPSKTDKRSRIISLTDAGQAYAMEKIGPLLDTEKQICHQIGSDRISSAVETLDLFNVLFERNLNEV

Radius of gyration: 19.9 Å; Cα contacts (8 Å, |Δi|>4): 348; chains: 2; bounding box: 40×51×63 Å

InterPro domains:
  IPR000835 MarR-type HTH domain [PF12802] (29-87)
  IPR000835 MarR-type HTH domain [PR00598] (47-63)
  IPR000835 MarR-type HTH domain [PR00598] (64-79)
  IPR000835 MarR-type HTH domain [PR00598] (83-99)
  IPR000835 MarR-type HTH domain [PS50995] (1-142)
  IPR000835 MarR-type HTH domain [SM00347] (23-123)
  IPR023187 Transcriptional regulator MarR-type, conserved site [PS01117] (62-96)
  IPR036388 Winged helix-like DNA-binding domain superfamily [G3DSA:1.10.10.10] (4-140)
  IPR036390 Winged helix DNA-binding domain superfamily [SSF46785] (5-137)
  IPR039422 Transcription regulators MarR/SlyA-like [PTHR33164] (23-123)

Secondary structure (DSSP, 8-state):
-----HHHHHHHHHHHHHHHHHHHHHHTT--HHHHHHHHHHHTS---SHHHHHHHHT--HHHHHHHHHHHHHTTSEEEEE-SS-TTSEEEEE-HHHHHHHHHHHHHHHHHHHHHHHHH-HHHHHHHHHHHHHHHHHHHHHHHH-/-----HHHHHHHHHHHHHHHHHHHHHHTT--HHHHHHHHHHHTS---SHHHHHHHHT--HHHHHHHHHHHHHTTSEEEEE-SS-TTSEEEEE-HHHHHHHHHHHHHHHHHHHHHHHHH-HHHHHHHHHHHHHHHHHHHHHHHH-